Protein AF-A0A7Y8MBK1-F1 (afdb_monomer_lite)

Foldseek 3Di:
DPQQQDEQEDADVSLVVLLLCLFQFWQDDPVSDTDTPHDPADPVRHRHQEYERELDFADAPVIWHDPDLCDTRQCQCAPPVHPNHQYEYEYEQAAFPPDDNVLQNPPPDCHSRRHSSRSVVRLVSNCVRRVDQSRWYWYQQFPPRYRCQRHPDDPDDDHDVLSNVLNVLLVVLSSCCGSVVDPVSSVCLVDCVSQVSDDDDRDGPPDDDGIPSGPNPPPD

Secondary structure (DSSP, 8-state):
--TTS-EEEEETHHHHHHHHHHT--BEETTTTEE-------BTTBPPPSEEEEET---SSTTSB-EEETTEEGGGGTS-TTS-PPPEEEEEETB--TT--HHHHT-TT-TT-TT-HHHHHHHHHHHHHHH--TTEEEEEE--TT-BGGGG-S-SSSS---HHHHHHHHHHHHHHHHHHHS--HHHHHHHTSTTTGGGS-TT---TT-S-S----------

Sequence (220 aa):
MDVNRVGVAGHSNGAYTAMTVAGAQPKMGPSNTAQNFKYVGTASRPAPLAYLAASVQGENDHGFFRTSASSHSWVSVVSPNAEERPVMTITGYDDCPGATAAVCHDATDPLDPESSLNRVTAFENMQAVSGADDKIQVWVDVADAEHPDFNLKTDTGTYDAQIFDVVEAAGKAWFDAILNSNAGAFTYLRSDKLKTLMPAGAKLPGDSSAVDICRANLVQ

pLDDT: mean 74.2, std 16.54, range [25.45, 96.0]

Structure (mmCIF, N/CA/C/O backbone):
data_AF-A0A7Y8MBK1-F1
#
_entry.id   AF-A0A7Y8MBK1-F1
#
loop_
_atom_site.group_PDB
_atom_site.id
_atom_site.type_symbol
_atom_site.label_atom_id
_atom_site.label_alt_id
_atom_site.label_comp_id
_atom_site.label_asym_id
_atom_site.label_entity_id
_atom_site.label_seq_id
_atom_site.pdbx_PDB_ins_code
_atom_site.Cartn_x
_atom_site.Cartn_y
_atom_site.Cartn_z
_atom_site.occupancy
_atom_site.B_iso_or_equiv
_atom_site.auth_seq_id
_atom_site.auth_comp_id
_atom_site.auth_asym_id
_atom_site.auth_atom_id
_atom_site.pdbx_PDB_model_num
ATOM 1 N N . MET A 1 1 ? -23.583 -7.524 1.696 1.00 68.69 1 MET A N 1
ATOM 2 C CA . MET A 1 1 ? -22.474 -6.552 1.727 1.00 68.69 1 MET A CA 1
ATOM 3 C C . MET A 1 1 ? -22.571 -5.811 3.049 1.00 68.69 1 MET A C 1
ATOM 5 O O . MET A 1 1 ? -23.618 -5.228 3.298 1.00 68.69 1 MET A O 1
ATOM 9 N N . ASP A 1 2 ? -21.567 -5.926 3.921 1.00 83.19 2 ASP A N 1
ATOM 10 C CA . ASP A 1 2 ? -21.505 -5.154 5.170 1.00 83.19 2 ASP A CA 1
ATOM 11 C C . ASP A 1 2 ? -20.896 -3.787 4.856 1.00 83.19 2 ASP A C 1
ATOM 13 O O . ASP A 1 2 ? -19.719 -3.689 4.513 1.00 83.19 2 ASP A O 1
ATOM 17 N N . VAL A 1 3 ? -21.711 -2.735 4.930 1.00 81.81 3 VAL A N 1
ATOM 18 C CA . VAL A 1 3 ? -21.274 -1.370 4.609 1.00 81.81 3 VAL A CA 1
ATOM 19 C C . VAL A 1 3 ? -20.243 -0.838 5.599 1.00 81.81 3 VAL A C 1
ATOM 21 O O . VAL A 1 3 ? -19.556 0.116 5.269 1.00 81.81 3 VAL A O 1
ATOM 24 N N . ASN A 1 4 ? -20.092 -1.456 6.774 1.00 84.25 4 ASN A N 1
ATOM 25 C CA . ASN A 1 4 ? -19.109 -1.048 7.777 1.00 84.25 4 ASN A CA 1
ATOM 26 C C . ASN A 1 4 ? -17.732 -1.686 7.564 1.00 84.25 4 ASN A C 1
ATOM 28 O O . ASN A 1 4 ? -16.793 -1.342 8.271 1.00 84.25 4 ASN A O 1
ATOM 32 N N . ARG A 1 5 ? -17.594 -2.612 6.608 1.00 88.56 5 ARG A N 1
ATOM 33 C CA . ARG A 1 5 ? -16.345 -3.330 6.314 1.00 88.56 5 ARG A CA 1
ATOM 34 C C . ARG A 1 5 ? -15.924 -3.076 4.878 1.00 88.56 5 ARG A C 1
ATOM 36 O O . ARG A 1 5 ? -15.958 -3.963 4.028 1.00 88.56 5 ARG A O 1
ATOM 43 N N . VAL A 1 6 ? -15.570 -1.826 4.609 1.00 90.19 6 VAL A N 1
ATOM 44 C CA . VAL A 1 6 ? -15.148 -1.376 3.282 1.00 90.19 6 VAL A CA 1
ATOM 45 C C . VAL A 1 6 ? -13.641 -1.167 3.279 1.00 90.19 6 VAL A C 1
ATOM 47 O O . VAL A 1 6 ? -13.101 -0.464 4.133 1.00 90.19 6 VAL A O 1
ATOM 50 N N . GLY A 1 7 ? -12.973 -1.778 2.305 1.00 92.56 7 GLY A N 1
ATOM 51 C CA . GLY A 1 7 ? -11.585 -1.502 1.960 1.00 92.56 7 GLY A CA 1
ATOM 52 C C . GLY A 1 7 ? -11.497 -0.727 0.648 1.00 92.56 7 GLY A C 1
ATOM 53 O O . GLY A 1 7 ? -12.398 -0.815 -0.188 1.00 92.56 7 GLY A O 1
ATOM 54 N N . VAL A 1 8 ? -10.416 0.023 0.465 1.00 94.38 8 VAL A N 1
ATOM 55 C CA . VAL A 1 8 ? -10.093 0.699 -0.796 1.00 94.38 8 VAL A CA 1
ATOM 56 C C . VAL A 1 8 ? -8.745 0.194 -1.277 1.00 94.38 8 VAL A C 1
ATOM 58 O O . VAL A 1 8 ? -7.786 0.153 -0.513 1.00 94.38 8 VAL A O 1
ATOM 61 N N . ALA A 1 9 ? -8.676 -0.183 -2.548 1.00 95.38 9 ALA A N 1
ATOM 62 C CA . ALA A 1 9 ? -7.444 -0.580 -3.203 1.00 95.38 9 ALA A CA 1
ATOM 63 C C . ALA A 1 9 ? -7.271 0.221 -4.490 1.00 95.38 9 ALA A C 1
ATOM 65 O O . ALA A 1 9 ? -8.256 0.531 -5.166 1.00 95.38 9 ALA A O 1
ATOM 66 N N . GLY A 1 10 ? -6.031 0.516 -4.854 1.00 94.44 10 GLY A N 1
ATOM 67 C CA . GLY A 1 10 ? -5.734 1.082 -6.158 1.00 94.44 10 GLY A CA 1
ATOM 68 C C . GLY A 1 10 ? -4.305 0.810 -6.597 1.00 94.44 10 GLY A C 1
ATOM 69 O O . GLY A 1 10 ? -3.430 0.609 -5.760 1.00 94.44 10 GLY A O 1
ATOM 70 N N . HIS A 1 11 ? -4.100 0.818 -7.913 1.00 92.00 11 HIS A N 1
ATOM 71 C CA . HIS A 1 11 ? -2.793 0.770 -8.568 1.00 92.00 11 HIS A CA 1
ATOM 72 C C . HIS A 1 11 ? -2.496 2.115 -9.235 1.00 92.00 11 HIS A C 1
ATOM 74 O O . HIS A 1 11 ? -3.422 2.739 -9.764 1.00 92.00 11 HIS A O 1
ATOM 80 N N . SER A 1 12 ? -1.244 2.578 -9.200 1.00 88.44 12 SER A N 1
ATOM 81 C CA . SER A 1 12 ? -0.806 3.812 -9.872 1.00 88.44 12 SER A CA 1
ATOM 82 C C . SER A 1 12 ? -1.674 5.025 -9.473 1.00 88.44 12 SER A C 1
ATOM 84 O O . SER A 1 12 ? -1.829 5.320 -8.288 1.00 88.44 12 SER A O 1
ATOM 86 N N . ASN A 1 13 ? -2.345 5.697 -10.413 1.00 85.81 13 ASN A N 1
ATOM 87 C CA . ASN A 1 13 ? -3.299 6.782 -10.111 1.00 85.81 13 ASN A CA 1
ATOM 88 C C . ASN A 1 13 ? -4.469 6.351 -9.198 1.00 85.81 13 ASN A C 1
ATOM 90 O O . ASN A 1 13 ? -5.031 7.155 -8.445 1.00 85.81 13 ASN A O 1
ATOM 94 N N . GLY A 1 14 ? -4.846 5.072 -9.232 1.00 90.62 14 GLY A N 1
ATOM 95 C CA . GLY A 1 14 ? -5.786 4.492 -8.277 1.00 90.62 14 GLY A CA 1
ATOM 96 C C . GLY A 1 14 ? -5.207 4.439 -6.862 1.00 90.62 14 GLY A C 1
ATOM 97 O O . GLY A 1 14 ? -5.928 4.719 -5.907 1.00 90.62 14 GLY A O 1
ATOM 98 N N . ALA A 1 15 ? -3.914 4.133 -6.717 1.00 90.69 15 ALA A N 1
ATOM 99 C CA . ALA A 1 15 ? -3.214 4.141 -5.432 1.00 90.69 15 ALA A CA 1
ATOM 100 C C . ALA A 1 15 ? -3.138 5.561 -4.854 1.00 90.69 15 ALA A C 1
ATOM 102 O O . ALA A 1 15 ? -3.468 5.771 -3.689 1.00 90.69 15 ALA A O 1
ATOM 103 N N . TYR A 1 16 ? -2.822 6.555 -5.692 1.00 87.44 16 TYR A N 1
ATOM 104 C CA . TYR A 1 16 ? -2.906 7.976 -5.334 1.00 87.44 16 TYR A CA 1
ATOM 105 C C . TYR A 1 16 ? -4.287 8.358 -4.792 1.00 87.44 16 TYR A C 1
ATOM 107 O O . TYR A 1 16 ? -4.413 8.988 -3.738 1.00 87.44 16 TYR A O 1
ATOM 115 N N . THR A 1 17 ? -5.341 7.926 -5.485 1.00 88.38 17 THR A N 1
ATOM 116 C CA . THR A 1 17 ? -6.721 8.193 -5.068 1.00 88.38 17 THR A CA 1
ATOM 117 C C . THR A 1 17 ? -7.036 7.515 -3.734 1.00 88.38 17 THR A C 1
ATOM 119 O O . THR A 1 17 ? -7.570 8.162 -2.833 1.00 88.38 17 THR A O 1
ATOM 122 N N . ALA A 1 18 ? -6.668 6.240 -3.574 1.00 90.94 18 ALA A N 1
ATOM 123 C CA . ALA A 1 18 ? -6.862 5.493 -2.332 1.00 90.94 18 ALA A CA 1
ATOM 124 C C . ALA A 1 18 ? -6.193 6.194 -1.143 1.00 90.94 18 ALA A C 1
ATOM 126 O O . ALA A 1 18 ? -6.816 6.377 -0.096 1.00 90.94 18 ALA A O 1
ATOM 127 N N . MET A 1 19 ? -4.959 6.658 -1.328 1.00 88.44 19 MET A N 1
ATOM 128 C CA . MET A 1 19 ? -4.212 7.351 -0.287 1.00 88.44 19 MET A CA 1
ATOM 129 C C . MET A 1 19 ? -4.760 8.741 0.020 1.00 88.44 19 MET A C 1
ATOM 131 O O . MET A 1 19 ? -4.828 9.129 1.185 1.00 88.44 19 MET A O 1
ATOM 135 N N . THR A 1 20 ? -5.226 9.469 -0.990 1.00 86.88 20 THR A N 1
ATOM 136 C CA . THR A 1 20 ? -5.896 10.759 -0.790 1.00 86.88 20 THR A CA 1
ATOM 137 C C . THR A 1 20 ? -7.167 10.590 0.054 1.00 86.88 20 THR A C 1
ATOM 139 O O . THR A 1 20 ? -7.394 11.352 0.994 1.00 86.88 20 THR A O 1
ATOM 142 N N . VAL A 1 21 ? -7.955 9.535 -0.200 1.00 86.62 21 VAL A N 1
ATOM 143 C CA . VAL A 1 21 ? -9.128 9.175 0.623 1.00 86.62 21 VAL A CA 1
ATOM 144 C C . VAL A 1 21 ? -8.718 8.790 2.048 1.00 86.62 21 VAL A C 1
ATOM 146 O O . VAL A 1 21 ? -9.382 9.213 3.000 1.00 86.62 21 VAL A O 1
ATOM 149 N N . ALA A 1 22 ? -7.609 8.055 2.208 1.00 86.50 22 ALA A N 1
ATOM 150 C CA . ALA A 1 22 ? -7.035 7.722 3.517 1.00 86.50 22 ALA A CA 1
ATOM 151 C C . ALA A 1 22 ? -6.613 8.972 4.315 1.00 86.50 22 ALA A C 1
ATOM 153 O O . ALA A 1 22 ? -6.532 8.930 5.544 1.00 86.50 22 ALA A O 1
ATOM 154 N N . GLY A 1 23 ? -6.402 10.096 3.626 1.00 83.94 23 GLY A N 1
ATOM 155 C CA . GLY A 1 23 ? -6.064 11.390 4.204 1.00 83.94 23 GLY A CA 1
ATOM 156 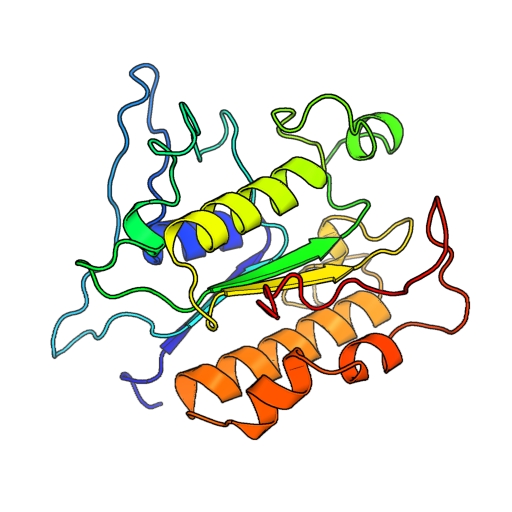C C . GLY A 1 23 ? -4.687 11.909 3.808 1.00 83.94 23 GLY A C 1
ATOM 157 O O . GLY A 1 23 ? -4.270 12.925 4.360 1.00 83.94 23 GLY A O 1
ATOM 158 N N . ALA A 1 24 ? -3.984 11.257 2.876 1.00 85.44 24 ALA A N 1
ATOM 159 C CA . ALA A 1 24 ? -2.776 11.824 2.293 1.00 85.44 24 ALA A CA 1
ATOM 160 C C . ALA A 1 24 ? -3.120 13.155 1.611 1.00 85.44 24 ALA A C 1
ATOM 162 O O . ALA A 1 24 ? -4.138 13.272 0.928 1.00 85.44 24 ALA A O 1
ATOM 163 N N . GLN A 1 25 ? -2.303 14.176 1.844 1.00 84.88 25 GLN A N 1
ATOM 164 C CA . GLN A 1 25 ? -2.584 15.537 1.406 1.00 84.88 25 GLN A CA 1
ATOM 165 C C . GLN A 1 25 ? -1.893 15.826 0.083 1.00 84.88 25 GLN A C 1
ATOM 167 O O . GLN A 1 25 ? -0.670 15.975 0.073 1.00 84.88 25 GLN A O 1
ATOM 172 N N . PRO A 1 26 ? -2.630 15.950 -1.027 1.00 78.38 26 PRO A N 1
ATOM 173 C CA . PRO A 1 26 ? -1.978 16.220 -2.277 1.00 78.38 26 PRO A CA 1
ATOM 174 C C . PRO A 1 26 ? -1.518 17.673 -2.426 1.00 78.38 26 PRO A C 1
ATOM 176 O O . PRO A 1 26 ? -2.081 18.610 -1.846 1.00 78.38 26 PRO A O 1
ATOM 179 N N . LYS A 1 27 ? -0.501 17.855 -3.266 1.00 74.38 27 LYS A N 1
ATOM 180 C CA . LYS A 1 27 ? 0.010 19.136 -3.747 1.00 74.38 27 LYS A CA 1
ATOM 181 C C . LYS A 1 27 ? -0.888 19.626 -4.885 1.00 74.38 27 LYS A C 1
ATOM 183 O O . LYS A 1 27 ? -0.813 19.125 -6.002 1.00 74.38 27 LYS A O 1
ATOM 188 N N . MET A 1 28 ? -1.741 20.611 -4.612 1.00 67.00 28 MET A N 1
ATOM 189 C CA . MET A 1 28 ? -2.629 21.206 -5.619 1.00 67.00 28 MET A CA 1
ATOM 190 C C . MET A 1 28 ? -2.178 22.633 -5.957 1.00 67.00 28 MET A C 1
ATOM 192 O O . MET A 1 28 ? -2.313 23.549 -5.146 1.00 67.00 28 MET A O 1
ATOM 196 N N . GLY A 1 29 ? -1.681 22.826 -7.182 1.00 61.34 29 GLY A N 1
ATOM 197 C CA . GLY A 1 29 ? -1.334 24.138 -7.738 1.00 61.34 29 GLY A CA 1
ATOM 198 C C . GLY A 1 29 ? 0.050 24.689 -7.340 1.00 61.34 29 GLY A C 1
ATOM 199 O O . GLY A 1 29 ? 0.769 24.092 -6.539 1.00 61.34 29 GLY A O 1
ATOM 200 N N . PRO A 1 30 ? 0.439 25.854 -7.899 1.00 57.44 30 PRO A N 1
ATOM 201 C CA . PRO A 1 30 ? 1.783 26.430 -7.759 1.00 57.44 30 PRO A CA 1
ATOM 202 C C . PRO A 1 30 ? 2.106 26.961 -6.353 1.00 57.44 30 PRO A C 1
ATOM 204 O O . PRO A 1 30 ? 3.256 27.281 -6.067 1.00 57.44 30 PRO A O 1
ATOM 207 N N . SER A 1 31 ? 1.111 27.077 -5.469 1.00 56.12 31 SER A N 1
ATOM 208 C CA . SER A 1 31 ? 1.279 27.576 -4.098 1.00 56.12 31 SER A CA 1
ATOM 209 C C . SER A 1 31 ? 1.675 26.494 -3.088 1.00 56.12 31 SER A C 1
ATOM 211 O O . SER A 1 31 ? 1.791 26.804 -1.903 1.00 56.12 31 SER A O 1
ATOM 213 N N . ASN A 1 32 ? 1.853 25.238 -3.523 1.00 57.53 32 ASN A N 1
ATOM 214 C CA . ASN A 1 32 ? 2.186 24.088 -2.668 1.00 57.53 32 ASN A CA 1
ATOM 215 C C . ASN A 1 32 ? 1.262 23.957 -1.446 1.00 57.53 32 ASN A C 1
ATOM 217 O O . ASN A 1 32 ? 1.684 23.537 -0.370 1.00 57.53 32 ASN A O 1
ATOM 221 N N . THR A 1 33 ? 0.001 24.374 -1.575 1.00 62.72 33 THR A N 1
ATOM 222 C CA . THR A 1 33 ? -0.921 24.367 -0.444 1.00 62.72 33 THR A CA 1
ATOM 223 C C . THR A 1 33 ? -1.454 22.957 -0.259 1.00 62.72 33 THR A C 1
ATOM 225 O O . THR A 1 33 ? -2.189 22.453 -1.107 1.00 62.72 33 THR A O 1
ATOM 228 N N . ALA A 1 34 ? -1.072 22.328 0.850 1.00 67.06 34 ALA A N 1
ATOM 229 C CA . ALA A 1 34 ? -1.578 21.024 1.237 1.00 67.06 34 ALA A CA 1
ATOM 230 C C . ALA A 1 34 ? -3.104 21.079 1.372 1.00 67.06 34 ALA A C 1
ATOM 232 O O . ALA A 1 34 ? -3.637 21.878 2.148 1.00 67.06 34 ALA A O 1
ATOM 233 N N . GLN A 1 35 ? -3.812 20.248 0.609 1.00 67.00 35 GLN A N 1
ATOM 234 C CA . GLN A 1 35 ? -5.257 20.103 0.754 1.00 67.00 35 GLN A CA 1
ATOM 235 C C . GLN A 1 35 ? -5.582 18.790 1.447 1.00 67.00 35 GLN A C 1
ATOM 237 O O . GLN A 1 35 ? -4.984 17.758 1.165 1.00 67.00 35 GLN A O 1
ATOM 242 N N . ASN A 1 36 ? -6.538 18.833 2.370 1.00 68.19 36 ASN A N 1
ATOM 243 C CA . ASN A 1 36 ? -6.993 17.647 3.071 1.00 68.19 36 ASN A CA 1
ATOM 244 C C . ASN A 1 36 ? -8.311 17.169 2.459 1.00 68.19 36 ASN A C 1
ATOM 246 O O . ASN A 1 36 ? -9.345 17.815 2.619 1.00 68.19 36 ASN A O 1
ATOM 250 N N . PHE A 1 37 ? -8.255 16.030 1.775 1.00 68.62 37 PHE A N 1
ATOM 251 C CA . PHE A 1 37 ? -9.417 15.356 1.196 1.00 68.62 37 PHE A CA 1
ATOM 252 C C . PHE A 1 37 ? -9.833 14.118 2.001 1.00 68.62 37 PHE A C 1
ATOM 254 O O . PHE A 1 37 ? -10.585 13.287 1.489 1.00 68.62 37 PHE A O 1
ATOM 261 N N . LYS A 1 38 ? -9.360 13.987 3.253 1.00 72.56 38 LYS A N 1
ATOM 262 C CA . LYS A 1 38 ? -9.676 12.853 4.128 1.00 72.56 38 LYS A CA 1
ATOM 263 C C . LYS A 1 38 ? -11.180 12.624 4.152 1.00 72.56 38 LYS A C 1
ATOM 265 O O . LYS A 1 38 ? -11.954 13.502 4.544 1.00 72.56 38 LYS A O 1
ATOM 270 N N . TYR A 1 39 ? -11.587 11.416 3.778 1.00 68.75 39 TYR A N 1
ATOM 271 C CA . TYR A 1 39 ? -12.981 11.036 3.888 1.00 68.75 39 TYR A CA 1
ATOM 272 C C . TYR A 1 39 ? -13.320 10.777 5.356 1.00 68.75 39 TYR A C 1
ATOM 274 O O . TYR A 1 39 ? -12.887 9.793 5.965 1.00 68.75 39 TYR A O 1
ATOM 282 N N . VAL A 1 40 ? -14.095 11.690 5.935 1.00 69.44 40 VAL A N 1
ATOM 283 C CA . VAL A 1 40 ? -14.679 11.524 7.264 1.00 69.44 40 VAL A CA 1
ATOM 284 C C . VAL A 1 40 ? -16.043 10.881 7.060 1.00 69.44 40 VAL A C 1
ATOM 286 O O . VAL A 1 40 ? -16.986 11.525 6.599 1.00 69.44 40 VAL A O 1
ATOM 289 N N . GLY A 1 41 ? -16.118 9.580 7.325 1.00 59.94 41 GLY A N 1
ATOM 290 C CA . GLY A 1 41 ? -17.364 8.835 7.209 1.00 59.94 41 GLY A CA 1
ATOM 291 C C . GLY A 1 41 ? -18.445 9.387 8.136 1.00 59.94 41 GLY A C 1
ATOM 292 O O . GLY A 1 41 ? -18.166 10.014 9.155 1.00 59.94 41 GLY A O 1
ATOM 293 N N . THR A 1 42 ? -19.701 9.135 7.793 1.00 69.06 42 THR A N 1
ATOM 294 C CA . THR A 1 42 ? -20.847 9.372 8.676 1.00 69.06 42 THR A CA 1
ATOM 295 C C . THR A 1 42 ? -21.386 8.040 9.185 1.00 69.06 42 THR A C 1
ATOM 297 O O . THR A 1 42 ? -21.096 6.989 8.618 1.00 69.06 42 THR A O 1
ATOM 300 N N . ALA A 1 43 ? -22.253 8.060 10.201 1.00 64.12 43 ALA A N 1
ATOM 301 C CA . ALA A 1 43 ? -22.934 6.845 10.662 1.00 64.12 43 ALA A CA 1
ATOM 302 C C . ALA A 1 43 ? -23.716 6.120 9.542 1.00 64.12 43 ALA A C 1
ATOM 304 O O . ALA A 1 43 ? -23.932 4.916 9.618 1.00 64.12 43 ALA A O 1
ATOM 305 N N . SER A 1 44 ? -24.135 6.840 8.494 1.00 66.25 44 SER A N 1
ATOM 306 C CA . SER A 1 44 ? -24.818 6.281 7.320 1.00 66.25 44 SER A CA 1
ATOM 307 C C . SER A 1 44 ? -23.894 5.991 6.132 1.00 66.25 44 SER A C 1
ATOM 309 O O . SER A 1 44 ? -24.335 5.385 5.156 1.00 66.25 44 SER A O 1
ATOM 311 N N . ARG A 1 45 ? -22.636 6.442 6.184 1.00 64.75 45 ARG A N 1
ATOM 312 C CA . ARG A 1 45 ? -21.605 6.266 5.152 1.00 64.75 45 ARG A CA 1
ATOM 313 C C . ARG A 1 45 ? -20.245 6.114 5.840 1.00 64.75 45 ARG A C 1
ATOM 315 O O . ARG A 1 45 ? -19.476 7.077 5.871 1.00 64.75 45 ARG A O 1
ATOM 322 N N . PRO A 1 46 ? -19.987 4.963 6.474 1.00 72.62 46 PRO A N 1
ATOM 323 C CA . PRO A 1 46 ? -18.770 4.760 7.248 1.00 72.62 46 PRO A CA 1
ATOM 324 C C . PRO A 1 46 ? -17.531 4.928 6.362 1.00 72.62 46 PRO A C 1
ATOM 326 O O . PRO A 1 46 ? -17.562 4.672 5.156 1.00 72.62 46 PRO A O 1
ATOM 329 N N . ALA A 1 47 ? -16.443 5.403 6.965 1.00 81.62 47 ALA A N 1
ATOM 330 C CA . ALA A 1 47 ? -15.176 5.530 6.263 1.00 81.62 47 ALA A CA 1
ATOM 331 C C . ALA A 1 47 ? -14.598 4.139 5.969 1.00 81.62 47 ALA A C 1
ATOM 333 O O . ALA A 1 47 ? -14.808 3.218 6.765 1.00 81.62 47 ALA A O 1
ATOM 334 N N . PRO A 1 48 ? -13.840 3.974 4.874 1.00 88.50 48 PRO A N 1
ATOM 335 C CA . PRO A 1 48 ? -13.101 2.743 4.662 1.00 88.50 48 PRO A CA 1
ATOM 336 C C . PRO A 1 48 ? -12.111 2.486 5.802 1.00 88.50 48 PRO A C 1
ATOM 338 O O . PRO A 1 48 ? -11.467 3.414 6.304 1.00 88.50 48 PRO A O 1
ATOM 341 N N . LEU A 1 49 ? -12.000 1.215 6.186 1.00 89.25 49 LEU A N 1
ATOM 342 C CA . LEU A 1 49 ? -11.191 0.757 7.316 1.00 89.25 49 LEU A CA 1
ATOM 343 C C . LEU A 1 49 ? -9.788 0.305 6.904 1.00 89.25 49 LEU A C 1
ATOM 345 O O . LEU A 1 49 ? -8.892 0.295 7.737 1.00 89.25 49 LEU A O 1
ATOM 349 N N . ALA A 1 50 ? -9.600 -0.085 5.644 1.00 92.00 50 ALA A N 1
ATOM 350 C CA . ALA A 1 50 ? -8.354 -0.651 5.141 1.00 92.00 50 ALA A CA 1
ATOM 351 C C . ALA A 1 50 ? -8.007 -0.049 3.782 1.00 92.00 50 ALA A C 1
ATOM 353 O O . ALA A 1 50 ? -8.871 0.029 2.904 1.00 92.00 50 ALA A O 1
ATOM 354 N N . TYR A 1 51 ? -6.744 0.325 3.595 1.00 94.06 51 TYR A N 1
ATOM 355 C CA . TYR A 1 51 ? -6.257 0.911 2.350 1.00 94.06 51 TYR A CA 1
ATOM 356 C C . TYR A 1 51 ? -5.107 0.078 1.792 1.00 94.06 51 TYR A C 1
ATOM 358 O O . TYR A 1 51 ? -4.218 -0.327 2.539 1.00 94.06 51 TYR A O 1
ATOM 366 N N . LEU A 1 52 ? -5.143 -0.192 0.490 1.00 95.12 52 LEU A N 1
ATOM 367 C CA . LEU A 1 52 ? -4.078 -0.851 -0.260 1.00 95.12 52 LEU A CA 1
ATOM 368 C C . LEU A 1 52 ? -3.651 0.060 -1.410 1.00 95.12 52 LEU A C 1
ATOM 370 O O . LEU A 1 52 ? -4.468 0.428 -2.257 1.00 95.12 52 LEU A O 1
ATOM 374 N N . ALA A 1 53 ? -2.372 0.409 -1.449 1.00 93.31 53 ALA A N 1
ATOM 375 C CA . ALA A 1 53 ? -1.796 1.273 -2.468 1.00 93.31 53 ALA A CA 1
ATOM 376 C C . ALA A 1 53 ? -0.674 0.531 -3.212 1.00 93.31 53 ALA A C 1
ATOM 378 O O . ALA A 1 53 ? 0.445 0.413 -2.714 1.00 93.31 53 ALA A O 1
ATOM 379 N N . ALA A 1 54 ? -0.993 0.002 -4.393 1.00 92.19 54 ALA A N 1
ATOM 380 C CA . ALA A 1 54 ? -0.049 -0.697 -5.260 1.00 92.19 54 ALA A CA 1
ATOM 381 C C . ALA A 1 54 ? 0.630 0.295 -6.216 1.00 92.19 54 ALA A C 1
ATOM 383 O O . ALA A 1 54 ? -0.047 1.103 -6.855 1.00 92.19 54 ALA A O 1
ATOM 384 N N . SER A 1 55 ? 1.957 0.268 -6.298 1.00 88.56 55 SER A N 1
ATOM 385 C CA . SER A 1 55 ? 2.754 1.238 -7.057 1.00 88.56 55 SER A CA 1
ATOM 386 C C . SER A 1 55 ? 2.386 2.681 -6.723 1.00 88.56 55 SER A C 1
ATOM 388 O O . SER A 1 55 ? 2.136 3.505 -7.610 1.00 88.56 55 SER A O 1
ATOM 390 N N . VAL A 1 56 ? 2.255 2.968 -5.423 1.00 84.81 56 VAL A N 1
ATOM 391 C CA . VAL A 1 56 ? 1.908 4.309 -4.959 1.00 84.81 56 VAL A CA 1
ATOM 392 C C . VAL A 1 56 ? 2.978 5.287 -5.417 1.00 84.81 56 VAL A C 1
ATOM 394 O O . VAL A 1 56 ? 4.167 5.049 -5.232 1.00 84.81 56 VAL A O 1
ATOM 397 N N . GLN A 1 57 ? 2.552 6.393 -6.014 1.00 76.06 57 GLN A N 1
ATOM 398 C CA . GLN A 1 57 ? 3.461 7.496 -6.291 1.00 76.06 57 GLN A CA 1
ATOM 399 C C . GLN A 1 57 ? 3.956 8.025 -4.951 1.00 76.06 57 GLN A C 1
ATOM 401 O O . GLN A 1 57 ? 3.149 8.264 -4.047 1.00 76.06 57 GLN A O 1
ATOM 406 N N . GLY A 1 58 ? 5.266 8.178 -4.806 1.00 70.69 58 GLY A N 1
ATOM 407 C CA . GLY A 1 58 ? 5.779 8.868 -3.642 1.00 70.69 58 GLY A CA 1
ATOM 408 C C . GLY A 1 58 ? 5.780 10.376 -3.850 1.00 70.69 58 GLY A C 1
ATOM 409 O O . GLY A 1 58 ? 4.865 10.953 -4.438 1.00 70.69 58 GLY A O 1
ATOM 410 N N . GLU A 1 59 ? 6.773 11.030 -3.275 1.00 72.75 59 GLU A N 1
ATOM 411 C CA . GLU A 1 59 ? 6.826 12.477 -3.179 1.00 72.75 59 GLU A CA 1
ATOM 412 C C . GLU A 1 59 ? 7.347 13.088 -4.472 1.00 72.75 59 GLU A C 1
ATOM 414 O O . GLU A 1 59 ? 8.517 12.941 -4.815 1.00 72.75 59 GLU A O 1
ATOM 419 N N . ASN A 1 60 ? 6.469 13.781 -5.193 1.00 67.38 60 ASN A N 1
ATOM 420 C CA . ASN A 1 60 ? 6.798 14.454 -6.435 1.00 67.38 60 ASN A CA 1
ATOM 421 C C . ASN A 1 60 ? 5.811 15.573 -6.811 1.00 67.38 60 ASN A C 1
ATOM 423 O O . ASN A 1 60 ? 4.820 15.861 -6.133 1.00 67.38 60 ASN A O 1
ATOM 427 N N . ASP A 1 61 ? 6.074 16.206 -7.954 1.00 58.72 61 ASP A N 1
ATOM 428 C CA . ASP A 1 61 ? 5.214 17.231 -8.548 1.00 58.72 61 ASP A CA 1
ATOM 429 C C . ASP A 1 61 ? 3.868 16.700 -9.068 1.00 58.72 61 ASP A C 1
ATOM 431 O O . ASP A 1 61 ? 2.980 17.496 -9.378 1.00 58.72 61 ASP A O 1
ATOM 435 N N . HIS A 1 62 ? 3.683 15.378 -9.114 1.00 59.22 62 HIS A N 1
ATOM 436 C CA . HIS A 1 62 ? 2.464 14.719 -9.583 1.00 59.22 62 HIS A CA 1
ATOM 437 C C . HIS A 1 62 ? 1.451 14.406 -8.485 1.00 59.22 62 HIS A C 1
ATOM 439 O O . HIS A 1 62 ? 0.377 13.892 -8.794 1.00 59.22 62 HIS A O 1
ATOM 445 N N . GLY A 1 63 ? 1.708 14.809 -7.239 1.00 67.56 63 GLY A N 1
ATOM 446 C CA . GLY A 1 63 ? 0.600 15.009 -6.319 1.00 67.56 63 GLY A CA 1
ATOM 447 C C . GLY A 1 63 ? 0.888 14.833 -4.848 1.00 67.56 63 GLY A C 1
ATOM 448 O O . GLY A 1 63 ? 0.051 15.284 -4.093 1.00 67.56 63 GLY A O 1
ATOM 449 N N . PHE A 1 64 ? 2.016 14.291 -4.391 1.00 78.75 64 PHE A N 1
ATOM 450 C CA . PHE A 1 64 ? 2.341 14.254 -2.956 1.00 78.75 64 PHE A CA 1
ATOM 451 C C . PHE A 1 64 ? 3.625 15.032 -2.678 1.00 78.75 64 PHE A C 1
ATOM 453 O O . PHE A 1 64 ? 4.629 14.862 -3.350 1.00 78.75 64 PHE A O 1
ATOM 460 N N . PHE A 1 65 ? 3.611 15.918 -1.687 1.00 74.06 65 PHE A N 1
ATOM 461 C CA . PHE A 1 65 ? 4.778 16.691 -1.273 1.00 74.06 65 PHE A CA 1
ATOM 462 C C . PHE A 1 65 ? 5.460 16.106 -0.033 1.00 74.06 65 PHE A C 1
ATOM 464 O O . PHE A 1 65 ? 4.806 15.544 0.855 1.00 74.06 65 PHE A O 1
ATOM 471 N N . ARG A 1 66 ? 6.759 16.394 0.071 1.00 70.81 66 ARG A N 1
ATOM 472 C CA . ARG A 1 66 ? 7.520 16.472 1.317 1.00 70.81 66 ARG A CA 1
ATOM 473 C C . ARG A 1 66 ? 8.370 17.718 1.298 1.00 70.81 66 ARG A C 1
ATOM 475 O O . ARG A 1 66 ? 9.164 17.939 0.392 1.00 70.81 66 ARG A O 1
ATOM 482 N N . THR A 1 67 ? 8.181 18.542 2.311 1.00 62.19 67 THR A N 1
ATOM 483 C CA . THR A 1 67 ? 9.013 19.719 2.565 1.00 62.19 67 THR A CA 1
ATOM 484 C C . THR A 1 67 ? 9.924 19.486 3.770 1.00 62.19 67 THR A C 1
ATOM 486 O O . THR A 1 67 ? 10.977 20.108 3.863 1.00 62.19 67 THR A O 1
ATOM 489 N N . SER A 1 68 ? 9.563 18.567 4.676 1.00 66.56 68 SER A N 1
ATOM 490 C CA . SER A 1 68 ? 10.407 18.094 5.779 1.00 66.56 68 SER A CA 1
ATOM 491 C C . SER A 1 68 ? 9.905 16.755 6.342 1.00 66.56 68 SER A C 1
ATOM 493 O O . SER A 1 68 ? 8.832 16.280 5.977 1.00 66.56 68 SER A O 1
ATOM 495 N N . ALA A 1 69 ? 10.641 16.162 7.290 1.00 65.94 69 ALA A N 1
ATOM 496 C CA . ALA A 1 69 ? 10.201 14.969 8.027 1.00 65.94 69 ALA A CA 1
ATOM 497 C C . ALA A 1 69 ? 8.896 15.167 8.827 1.00 65.94 69 ALA A C 1
ATOM 499 O O . ALA A 1 69 ? 8.245 14.194 9.171 1.00 65.94 69 ALA A O 1
ATOM 500 N N . SER A 1 70 ? 8.508 16.409 9.131 1.00 66.00 70 SER A N 1
ATOM 501 C CA . SER A 1 70 ? 7.273 16.738 9.859 1.00 66.00 70 SER A CA 1
ATOM 502 C C . SER A 1 70 ? 6.223 17.438 8.991 1.00 66.00 70 SER A C 1
ATOM 504 O O . SER A 1 70 ? 5.126 17.736 9.462 1.00 66.00 70 SER A O 1
ATOM 506 N N . SER A 1 71 ? 6.547 17.720 7.728 1.00 74.94 71 SER A N 1
ATOM 507 C CA . SER A 1 71 ? 5.666 18.375 6.768 1.00 74.94 71 SER A CA 1
ATOM 508 C C . SER A 1 71 ? 5.724 17.618 5.447 1.00 74.94 71 SER A C 1
ATOM 510 O O . SER A 1 71 ? 6.556 17.862 4.572 1.00 74.94 71 SER A O 1
ATOM 512 N N . HIS A 1 72 ? 4.837 16.639 5.339 1.00 77.62 72 HIS A N 1
ATOM 513 C CA . HIS A 1 72 ? 4.684 15.782 4.174 1.00 77.62 72 HIS A CA 1
ATOM 514 C C . HIS A 1 72 ? 3.226 15.354 4.039 1.00 77.62 72 HIS A C 1
ATOM 516 O O . HIS A 1 72 ? 2.436 15.456 4.980 1.00 77.62 72 HIS A O 1
ATOM 522 N N . SER A 1 73 ? 2.877 14.835 2.869 1.00 80.06 73 SER A N 1
ATOM 523 C CA . SER A 1 73 ? 1.502 14.455 2.514 1.00 80.06 73 SER A CA 1
ATOM 524 C C . SER A 1 73 ? 0.897 13.445 3.481 1.00 80.06 73 SER A C 1
ATOM 526 O O . SER A 1 73 ? -0.306 13.432 3.723 1.00 80.06 73 SER A O 1
ATOM 528 N N . TRP A 1 74 ? 1.746 12.607 4.064 1.00 79.56 74 TRP A N 1
ATOM 529 C CA . TRP A 1 74 ? 1.324 11.456 4.845 1.00 79.56 74 TRP A CA 1
ATOM 530 C C . TRP A 1 74 ? 0.916 11.780 6.281 1.00 79.56 74 TRP A C 1
ATOM 532 O O . TRP A 1 74 ? 0.203 10.984 6.872 1.00 79.56 74 TRP A O 1
ATOM 542 N N . VAL A 1 75 ? 1.258 12.949 6.837 1.00 74.06 75 VAL A N 1
ATOM 543 C CA . VAL A 1 75 ? 1.031 13.280 8.265 1.00 74.06 75 VAL A CA 1
ATOM 544 C C . VAL A 1 75 ? -0.415 13.079 8.747 1.00 74.06 75 VAL A C 1
ATOM 546 O O . VAL A 1 75 ? -0.647 12.758 9.908 1.00 74.06 75 VAL A O 1
ATOM 549 N N . SER A 1 76 ? -1.406 13.247 7.864 1.00 72.31 76 SER A N 1
ATOM 550 C CA . SER A 1 76 ? -2.837 13.106 8.188 1.00 72.31 76 SER A CA 1
ATOM 551 C C . SER A 1 76 ? -3.374 11.670 8.093 1.00 72.31 76 SER A C 1
ATOM 553 O O . SER A 1 76 ? -4.473 11.399 8.585 1.00 72.31 76 SER A O 1
ATOM 555 N N . VAL A 1 77 ? -2.599 10.756 7.501 1.00 75.25 77 VAL A N 1
ATOM 556 C CA . VAL A 1 77 ? -2.862 9.304 7.492 1.00 75.25 77 VAL A CA 1
ATOM 557 C C . VAL A 1 77 ? -2.530 8.684 8.860 1.00 75.25 77 VAL A C 1
ATOM 559 O O . VAL A 1 77 ? -3.112 7.672 9.244 1.00 75.25 77 VAL A O 1
ATOM 562 N N . VAL A 1 78 ? -1.625 9.323 9.610 1.00 68.38 78 VAL A N 1
ATOM 563 C CA . VAL A 1 78 ? -0.913 8.752 10.769 1.00 68.38 78 VAL A CA 1
ATOM 564 C C . VAL A 1 78 ? -0.955 9.623 12.025 1.00 68.38 78 VAL A C 1
ATOM 566 O O . VAL A 1 78 ? -0.282 9.332 13.007 1.00 68.38 78 VAL A O 1
ATOM 569 N N . SER A 1 79 ? -1.744 10.701 12.034 1.00 55.22 79 SER A N 1
ATOM 570 C CA . SER A 1 79 ? -1.811 11.577 13.206 1.00 55.22 79 SER A CA 1
ATOM 571 C C . SER A 1 79 ? -2.512 10.874 14.384 1.00 55.22 79 SER A C 1
ATOM 573 O O . SER A 1 79 ? -3.675 10.488 14.241 1.00 55.22 79 SER A O 1
ATOM 575 N N . PRO A 1 80 ? -1.885 10.802 15.577 1.00 48.31 80 PRO A N 1
ATOM 576 C CA . PRO A 1 80 ? -2.429 10.115 16.759 1.00 48.31 80 PRO A CA 1
ATOM 577 C C . PRO A 1 80 ? -3.734 10.726 17.299 1.00 48.31 80 PRO A C 1
ATOM 579 O O . PRO A 1 80 ? -4.412 10.124 18.126 1.00 48.31 80 PRO A O 1
ATOM 582 N N . ASN A 1 81 ? -4.117 11.911 16.812 1.00 47.59 81 ASN A N 1
ATOM 583 C CA . ASN A 1 81 ? -5.363 12.589 17.173 1.00 47.59 81 ASN A CA 1
ATOM 584 C C . ASN A 1 81 ? -6.473 12.429 16.120 1.00 47.59 81 ASN A C 1
ATOM 586 O O . ASN A 1 81 ? -7.583 12.918 16.327 1.00 47.59 81 ASN A O 1
ATOM 590 N N . ALA A 1 82 ? -6.195 11.794 14.980 1.00 52.03 82 ALA A N 1
ATOM 591 C CA . ALA A 1 82 ? -7.130 11.687 13.871 1.00 52.03 82 ALA A CA 1
ATOM 592 C C . ALA A 1 82 ? -7.133 10.264 13.318 1.00 52.03 82 ALA A C 1
ATOM 594 O O . ALA A 1 82 ? -6.438 10.036 12.339 1.00 52.03 82 ALA A O 1
ATOM 595 N N . GLU A 1 83 ? -7.946 9.367 13.898 1.00 64.44 83 GLU A N 1
ATOM 596 C CA . GLU A 1 83 ? -8.229 7.993 13.425 1.00 64.44 83 GLU A CA 1
ATOM 597 C C . GLU A 1 83 ? -7.181 7.471 12.440 1.00 64.44 83 GLU A C 1
ATOM 599 O O . GLU A 1 83 ? -7.341 7.614 11.217 1.00 64.44 83 GLU A O 1
ATOM 604 N N . GLU A 1 84 ? -6.090 6.958 12.997 1.00 74.94 84 GLU A N 1
ATOM 605 C CA . GLU A 1 84 ? -5.040 6.316 12.230 1.00 74.94 84 GLU A CA 1
ATOM 606 C C . GLU A 1 84 ? -5.648 5.296 11.261 1.00 74.94 84 GLU A C 1
ATOM 608 O O . GLU A 1 84 ? -6.544 4.525 11.621 1.00 74.94 84 GLU A O 1
ATOM 613 N N . ARG A 1 85 ? -5.220 5.352 9.996 1.00 83.19 85 ARG A N 1
ATOM 614 C CA . ARG A 1 85 ? -5.726 4.450 8.963 1.00 83.19 85 ARG A CA 1
ATOM 615 C C . ARG A 1 85 ? -4.727 3.313 8.745 1.00 83.19 85 ARG A C 1
ATOM 617 O O . ARG A 1 85 ? -3.565 3.602 8.448 1.00 83.19 85 ARG A O 1
ATOM 624 N N . PRO A 1 86 ? -5.161 2.046 8.824 1.00 88.62 86 PRO A N 1
ATOM 625 C CA . PRO A 1 86 ? -4.365 0.918 8.365 1.00 88.62 86 PRO A CA 1
ATOM 626 C C . PRO A 1 86 ? -4.054 1.068 6.875 1.00 88.62 86 PRO A C 1
ATOM 628 O O . PRO A 1 86 ? -4.968 1.245 6.059 1.00 88.62 86 PRO A O 1
ATOM 631 N N . VAL A 1 87 ? -2.778 0.960 6.508 1.00 90.38 87 VAL A N 1
ATOM 632 C CA . VAL A 1 87 ? -2.324 1.076 5.115 1.00 90.38 87 VAL A CA 1
ATOM 633 C C . VAL A 1 87 ? -1.344 -0.043 4.798 1.00 90.38 87 VAL A C 1
ATOM 635 O O . VAL A 1 87 ? -0.372 -0.248 5.523 1.00 90.38 87 VAL A O 1
ATOM 638 N N . MET A 1 88 ? -1.564 -0.701 3.662 1.00 91.62 88 MET A N 1
ATOM 639 C CA . MET A 1 88 ? -0.552 -1.524 3.018 1.00 91.62 88 MET A CA 1
ATOM 640 C C . MET A 1 88 ? -0.108 -0.889 1.701 1.00 91.62 88 MET A C 1
ATOM 642 O O . MET A 1 88 ? -0.946 -0.516 0.877 1.00 91.62 88 MET A O 1
ATOM 646 N N . THR A 1 89 ? 1.200 -0.799 1.483 1.00 90.81 89 THR A N 1
ATOM 647 C CA . THR A 1 89 ? 1.783 -0.483 0.175 1.00 90.81 89 THR A CA 1
ATOM 648 C C . THR A 1 89 ? 2.368 -1.740 -0.458 1.00 90.81 89 THR A C 1
ATOM 650 O O . THR A 1 89 ? 2.854 -2.628 0.244 1.00 90.81 89 THR A O 1
ATOM 653 N N . ILE A 1 90 ? 2.303 -1.832 -1.785 1.00 91.06 90 ILE A N 1
ATOM 654 C CA . ILE A 1 90 ? 2.964 -2.892 -2.558 1.00 91.06 90 ILE A CA 1
ATOM 655 C C . ILE A 1 90 ? 3.681 -2.242 -3.741 1.00 91.06 90 ILE A C 1
ATOM 657 O O . ILE A 1 90 ? 3.080 -1.424 -4.428 1.00 91.06 90 ILE A O 1
ATOM 661 N N . TH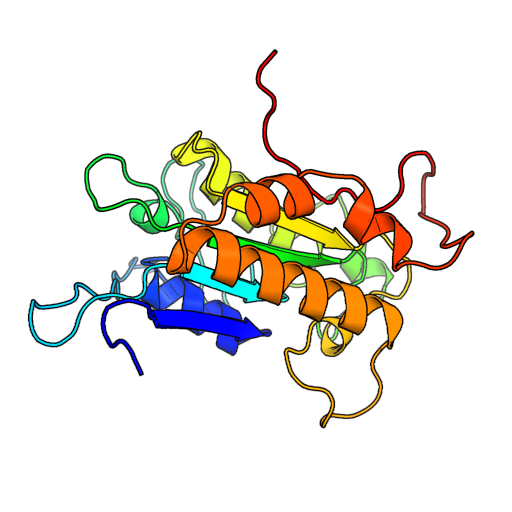R A 1 91 ? 4.952 -2.556 -3.962 1.00 88.31 91 THR A N 1
ATOM 662 C CA . THR A 1 91 ? 5.794 -2.012 -5.049 1.00 88.31 91 THR A CA 1
ATOM 663 C C . THR A 1 91 ? 6.992 -2.947 -5.252 1.00 88.31 91 THR A C 1
ATOM 665 O O . THR A 1 91 ? 7.166 -3.888 -4.473 1.00 88.31 91 THR A O 1
ATOM 668 N N . GLY A 1 92 ? 7.839 -2.699 -6.251 1.00 84.25 92 GLY A N 1
ATOM 669 C CA . GLY A 1 92 ? 9.069 -3.467 -6.452 1.00 84.25 92 GLY A CA 1
ATOM 670 C C . GLY A 1 92 ? 10.227 -2.671 -7.027 1.00 84.25 92 GLY A C 1
ATOM 671 O O . GLY A 1 92 ? 10.135 -1.459 -7.222 1.00 84.25 92 GLY A O 1
ATOM 672 N N . TYR A 1 93 ? 11.322 -3.390 -7.262 1.00 77.75 93 TYR A N 1
ATOM 673 C CA . TYR A 1 93 ? 12.628 -2.837 -7.620 1.00 77.75 93 TYR A CA 1
ATOM 674 C C . TYR A 1 93 ? 12.615 -1.991 -8.904 1.00 77.75 93 TYR A C 1
ATOM 676 O O . TYR A 1 93 ? 13.184 -0.899 -8.917 1.00 77.75 93 TYR A O 1
ATOM 684 N N . ASP A 1 94 ? 11.898 -2.448 -9.931 1.00 77.88 94 ASP A N 1
ATOM 685 C CA . ASP A 1 94 ? 11.764 -1.801 -11.245 1.00 77.88 94 ASP A CA 1
ATOM 686 C C . ASP A 1 94 ? 10.405 -1.098 -11.438 1.00 77.88 94 ASP A C 1
ATOM 688 O O . ASP A 1 94 ? 9.967 -0.809 -12.553 1.00 77.88 94 ASP A O 1
ATOM 692 N N . ASP A 1 95 ? 9.711 -0.777 -10.342 1.00 82.19 95 ASP A N 1
ATOM 693 C CA . ASP A 1 95 ? 8.435 -0.061 -10.380 1.00 82.19 95 ASP A CA 1
ATOM 694 C C . ASP A 1 95 ? 8.663 1.442 -10.626 1.00 82.19 95 ASP A C 1
ATOM 696 O O . ASP A 1 95 ? 8.668 2.262 -9.706 1.00 82.19 95 ASP A O 1
ATOM 700 N N . CYS A 1 96 ? 8.888 1.792 -11.890 1.00 75.75 96 CYS A N 1
ATOM 701 C CA . CYS A 1 96 ? 9.262 3.126 -12.360 1.00 75.75 96 CYS A CA 1
ATOM 702 C C . CYS A 1 96 ? 8.604 3.419 -13.733 1.00 75.75 96 CYS A C 1
ATOM 704 O O . CYS A 1 96 ? 9.131 3.082 -14.798 1.00 75.75 96 CYS A O 1
ATOM 706 N N . PRO A 1 97 ? 7.395 3.998 -13.764 1.00 67.06 97 PRO A N 1
ATOM 707 C CA . PRO A 1 97 ? 6.614 4.137 -14.984 1.00 67.06 97 PRO A CA 1
ATOM 708 C C . PRO A 1 97 ? 7.311 5.037 -16.011 1.00 67.06 97 PRO A C 1
ATOM 710 O O . PRO A 1 97 ? 7.423 6.240 -15.838 1.00 67.06 97 PRO A O 1
ATOM 713 N N . GLY A 1 98 ? 7.710 4.463 -17.148 1.00 60.16 98 GLY A N 1
ATOM 714 C CA . GLY A 1 98 ? 8.257 5.237 -18.269 1.00 60.16 98 GLY A CA 1
ATOM 715 C C . GLY A 1 98 ? 9.719 5.664 -18.105 1.00 60.16 98 GLY A C 1
ATOM 716 O O . GLY A 1 98 ? 10.225 6.414 -18.942 1.00 60.16 98 GLY A O 1
ATOM 717 N N . ALA A 1 99 ? 10.405 5.159 -17.082 1.00 59.44 99 ALA A N 1
ATOM 718 C CA . ALA A 1 99 ? 11.829 5.360 -16.879 1.00 59.44 99 ALA A CA 1
ATOM 719 C C . ALA A 1 99 ? 12.652 4.208 -17.475 1.00 59.44 99 ALA A C 1
ATOM 721 O O . ALA A 1 99 ? 12.184 3.084 -17.640 1.00 59.44 99 ALA A O 1
ATOM 722 N N . THR A 1 100 ? 13.908 4.488 -17.822 1.00 64.75 100 THR A N 1
ATOM 723 C CA . THR A 1 100 ? 14.876 3.423 -18.136 1.00 64.75 100 THR A CA 1
ATOM 724 C C . THR A 1 100 ? 15.373 2.793 -16.837 1.00 64.75 100 THR A C 1
ATOM 726 O O . THR A 1 100 ? 15.496 3.524 -15.858 1.00 64.75 100 THR A O 1
ATOM 729 N N . ALA A 1 101 ? 15.779 1.519 -16.841 1.00 60.81 101 ALA A N 1
ATOM 730 C CA . ALA A 1 101 ? 16.342 0.842 -15.660 1.00 60.81 101 ALA A CA 1
ATOM 731 C C . ALA A 1 101 ? 17.420 1.671 -14.920 1.00 60.81 101 ALA A C 1
ATOM 733 O O . ALA A 1 101 ? 17.467 1.693 -13.698 1.00 60.81 101 ALA A O 1
ATOM 734 N N . ALA A 1 102 ? 18.235 2.448 -15.646 1.00 61.59 102 ALA A N 1
ATOM 735 C CA . ALA A 1 102 ? 19.242 3.330 -15.048 1.00 61.59 102 ALA A CA 1
ATOM 736 C C . ALA A 1 102 ? 18.663 4.465 -14.172 1.00 61.59 102 ALA A C 1
ATOM 738 O O . ALA A 1 102 ? 19.312 4.870 -13.217 1.00 61.59 102 ALA A O 1
ATOM 739 N N . VAL A 1 103 ? 17.470 4.972 -14.499 1.00 61.53 103 VAL A N 1
ATOM 740 C CA . VAL A 1 103 ? 16.742 6.005 -13.732 1.00 61.53 103 VAL A CA 1
ATOM 741 C C . VAL A 1 103 ? 15.953 5.357 -12.591 1.00 61.53 103 VAL A C 1
ATOM 743 O O . VAL A 1 103 ? 15.920 5.878 -11.484 1.00 61.53 103 VAL A O 1
ATOM 746 N N . CYS A 1 104 ? 15.391 4.171 -12.831 1.00 63.75 104 CYS A N 1
ATOM 747 C CA . CYS A 1 104 ? 14.698 3.387 -11.808 1.00 63.75 104 CYS A CA 1
ATOM 748 C C . CYS A 1 104 ? 15.604 3.048 -10.620 1.00 63.75 104 CYS A C 1
ATOM 750 O O . CYS A 1 104 ? 15.146 3.030 -9.479 1.00 63.75 104 CYS A O 1
ATOM 752 N N . HIS A 1 105 ? 16.885 2.782 -10.902 1.00 59.84 105 HIS A N 1
ATOM 753 C CA . HIS A 1 105 ? 17.877 2.314 -9.929 1.00 59.84 105 HIS A CA 1
ATOM 754 C C . HIS A 1 105 ? 18.750 3.432 -9.360 1.00 59.84 105 HIS A C 1
ATOM 756 O O . HIS A 1 105 ? 19.686 3.129 -8.614 1.00 59.84 105 HIS A O 1
ATOM 762 N N . ASP A 1 106 ? 18.512 4.704 -9.707 1.00 58.12 106 ASP A N 1
ATOM 763 C CA . ASP A 1 106 ? 19.313 5.787 -9.140 1.00 58.12 106 ASP A CA 1
ATOM 764 C C . ASP A 1 106 ? 18.982 5.948 -7.651 1.00 58.12 106 ASP A C 1
ATOM 766 O O . ASP A 1 106 ? 18.012 6.588 -7.241 1.00 58.12 106 ASP A O 1
ATOM 770 N N . ALA A 1 107 ? 19.817 5.312 -6.831 1.00 51.56 107 ALA A N 1
ATOM 771 C CA . ALA A 1 107 ? 19.709 5.319 -5.385 1.00 51.56 107 ALA A CA 1
ATOM 772 C C . ALA A 1 107 ? 20.177 6.631 -4.742 1.00 51.56 107 ALA A C 1
ATOM 774 O O . ALA A 1 107 ? 20.150 6.759 -3.515 1.00 51.56 107 ALA A O 1
ATOM 775 N N . THR A 1 108 ? 20.663 7.585 -5.541 1.00 55.81 108 THR A N 1
ATOM 776 C CA . THR A 1 108 ? 21.271 8.811 -5.024 1.00 55.81 108 THR A CA 1
ATOM 777 C C . THR A 1 108 ? 20.281 9.958 -4.865 1.00 55.81 108 THR A C 1
ATOM 779 O O . THR A 1 108 ? 20.559 10.859 -4.070 1.00 55.81 108 THR A O 1
ATOM 782 N N . ASP A 1 109 ? 19.113 9.893 -5.516 1.00 58.59 109 ASP A N 1
ATOM 783 C CA . ASP A 1 109 ? 18.055 10.892 -5.360 1.00 58.59 109 ASP A CA 1
ATOM 784 C C . ASP A 1 109 ? 16.694 10.266 -4.985 1.00 58.59 109 ASP A C 1
ATOM 786 O O . ASP A 1 109 ? 15.894 9.914 -5.853 1.00 58.59 109 ASP A O 1
ATOM 790 N N . PRO A 1 110 ? 16.370 10.154 -3.681 1.00 58.38 110 PRO A N 1
ATOM 791 C CA . PRO A 1 110 ? 15.057 9.687 -3.231 1.00 58.38 110 PRO A CA 1
ATOM 792 C C . PRO A 1 110 ? 13.912 10.658 -3.575 1.00 58.38 110 PRO A C 1
ATOM 794 O O . PRO A 1 110 ? 12.753 10.343 -3.303 1.00 58.38 110 PRO A O 1
ATOM 797 N N . LEU A 1 111 ? 14.217 11.839 -4.131 1.00 60.66 111 LEU A N 1
ATOM 798 C CA . LEU A 1 111 ? 13.238 12.812 -4.609 1.00 60.66 111 LEU A CA 1
ATOM 799 C C . LEU A 1 111 ? 12.970 12.690 -6.113 1.00 60.66 111 LEU A C 1
ATOM 801 O O . LEU A 1 111 ? 12.079 13.391 -6.598 1.00 60.66 111 LEU A O 1
ATOM 805 N N . ASP A 1 112 ? 13.673 11.814 -6.843 1.00 67.56 112 ASP A N 1
ATOM 806 C CA . ASP A 1 112 ? 13.342 11.564 -8.245 1.00 67.56 112 ASP A CA 1
ATOM 807 C C . ASP A 1 112 ? 11.926 10.953 -8.321 1.00 67.56 112 ASP A C 1
ATOM 809 O O . ASP A 1 112 ? 11.703 9.876 -7.754 1.00 67.56 112 ASP A O 1
ATOM 813 N N . PRO A 1 113 ? 10.949 11.619 -8.972 1.00 64.38 113 PRO A N 1
ATOM 814 C CA . PRO A 1 113 ? 9.585 11.110 -9.136 1.00 64.38 113 PRO A CA 1
ATOM 815 C C . PRO A 1 113 ? 9.498 9.701 -9.714 1.00 64.38 113 PRO A C 1
ATOM 817 O O . PRO A 1 113 ? 8.531 8.987 -9.431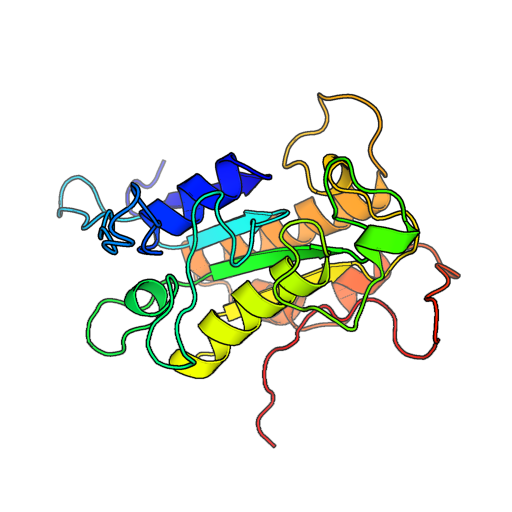 1.00 64.38 113 PRO A O 1
ATOM 820 N N . GLU A 1 114 ? 10.459 9.346 -10.559 1.00 67.06 114 GLU A N 1
ATOM 821 C CA . GLU A 1 114 ? 10.436 8.129 -11.356 1.00 67.06 114 GLU A CA 1
ATOM 822 C C . GLU A 1 114 ? 11.244 6.993 -10.722 1.00 67.06 114 GLU A C 1
ATOM 824 O O . GLU A 1 114 ? 11.150 5.854 -11.172 1.00 67.06 114 GLU A O 1
ATOM 829 N N . SER A 1 115 ? 11.978 7.257 -9.636 1.00 71.56 115 SER A N 1
ATOM 830 C CA . SER A 1 115 ? 12.711 6.226 -8.897 1.00 71.56 115 SER A CA 1
ATOM 831 C C . SER A 1 115 ? 11.760 5.288 -8.143 1.00 71.56 115 SER A C 1
ATOM 833 O O . SER A 1 115 ? 10.759 5.708 -7.546 1.00 71.56 115 SER A O 1
ATOM 835 N N . SER A 1 116 ? 12.081 3.994 -8.097 1.00 70.88 116 SER A N 1
ATOM 836 C CA . SER A 1 116 ? 11.341 3.033 -7.268 1.00 70.88 116 SER A CA 1
ATOM 837 C C . SER A 1 116 ? 11.535 3.307 -5.766 1.00 70.88 116 SER A C 1
ATOM 839 O O . SER A 1 116 ? 10.621 3.090 -4.965 1.00 70.88 116 SER A O 1
ATOM 841 N N . LEU A 1 117 ? 12.664 3.915 -5.371 1.00 72.00 117 LEU A N 1
ATOM 842 C CA . LEU A 1 117 ? 12.926 4.326 -3.985 1.00 72.00 117 LEU A CA 1
ATOM 843 C C . LEU A 1 117 ? 12.017 5.456 -3.502 1.00 72.00 117 LEU A C 1
ATOM 845 O O . LEU A 1 117 ? 11.750 5.570 -2.303 1.00 72.00 117 LEU A O 1
ATOM 849 N N . ASN A 1 118 ? 11.498 6.273 -4.415 1.00 73.50 118 ASN A N 1
ATOM 850 C CA . ASN A 1 118 ? 10.532 7.314 -4.081 1.00 73.50 118 ASN A CA 1
ATOM 851 C C . ASN A 1 118 ? 9.245 6.69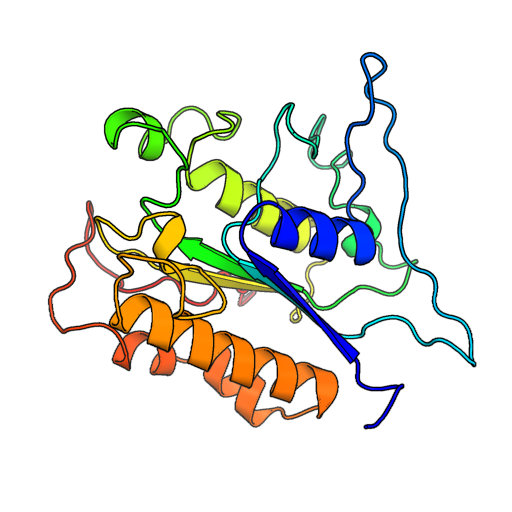1 -3.483 1.00 73.50 118 ASN A C 1
ATOM 853 O O . ASN A 1 118 ? 8.689 7.181 -2.495 1.00 73.50 118 ASN A O 1
ATOM 857 N N . ARG A 1 119 ? 8.844 5.513 -3.983 1.00 78.69 119 ARG A N 1
ATOM 858 C CA . ARG A 1 119 ? 7.700 4.722 -3.482 1.00 78.69 119 ARG A CA 1
ATOM 859 C C . ARG A 1 119 ? 7.975 4.129 -2.099 1.00 78.69 119 ARG A C 1
ATOM 861 O O . ARG A 1 119 ? 7.085 4.094 -1.247 1.00 78.69 119 ARG A O 1
ATOM 868 N N . VAL A 1 120 ? 9.217 3.706 -1.850 1.00 77.12 120 VAL A N 1
ATOM 869 C CA . VAL A 1 120 ? 9.671 3.249 -0.523 1.00 77.12 120 VAL A CA 1
ATOM 870 C C . VAL A 1 120 ? 9.637 4.397 0.481 1.00 77.12 120 VAL A C 1
ATOM 872 O O . VAL A 1 120 ? 9.077 4.251 1.566 1.00 77.12 120 VAL A O 1
ATOM 875 N N . THR A 1 121 ? 10.146 5.560 0.084 1.00 74.88 121 THR A N 1
ATOM 876 C CA . THR A 1 121 ? 10.200 6.770 0.913 1.00 74.88 121 THR A CA 1
ATOM 877 C C . THR A 1 121 ? 8.808 7.196 1.392 1.00 74.88 121 THR A C 1
ATOM 879 O O . THR A 1 121 ? 8.631 7.569 2.552 1.00 74.88 121 THR A O 1
ATOM 882 N N . ALA A 1 122 ? 7.786 7.078 0.538 1.00 75.12 122 ALA A N 1
ATOM 883 C CA . ALA A 1 122 ? 6.400 7.350 0.917 1.00 75.12 122 ALA A CA 1
ATOM 884 C C . ALA A 1 122 ? 5.909 6.464 2.073 1.00 75.12 122 ALA A C 1
ATOM 886 O O . ALA A 1 122 ? 5.266 6.952 3.008 1.00 75.12 122 ALA A O 1
ATOM 887 N N . PHE A 1 123 ? 6.238 5.170 2.036 1.00 78.88 123 PHE A N 1
ATOM 888 C CA . PHE A 1 123 ? 5.932 4.253 3.130 1.00 78.88 123 PHE A CA 1
ATOM 889 C C . PHE A 1 123 ? 6.711 4.599 4.399 1.00 78.88 123 PHE A C 1
ATOM 891 O O . PHE A 1 123 ? 6.116 4.691 5.471 1.00 78.88 123 PHE A O 1
ATOM 898 N N . GLU A 1 124 ? 8.015 4.844 4.286 1.00 78.50 124 GLU A N 1
ATOM 899 C CA . GLU A 1 124 ? 8.858 5.188 5.434 1.00 78.50 124 GLU A CA 1
ATOM 900 C C . GLU A 1 124 ? 8.357 6.446 6.149 1.00 78.50 124 GLU A C 1
ATOM 902 O O . GLU A 1 124 ? 8.305 6.477 7.376 1.00 78.50 124 GLU A O 1
ATOM 907 N N . ASN A 1 125 ? 7.887 7.452 5.407 1.00 75.25 125 ASN A N 1
ATOM 908 C CA . ASN A 1 125 ? 7.306 8.659 5.994 1.00 75.25 125 ASN A CA 1
ATOM 909 C C . ASN A 1 125 ? 5.954 8.399 6.682 1.00 75.25 125 ASN A C 1
ATOM 911 O O . ASN A 1 125 ? 5.651 9.036 7.692 1.00 75.25 125 ASN A O 1
ATOM 915 N N . MET A 1 126 ? 5.138 7.459 6.190 1.00 75.44 126 MET A N 1
ATOM 916 C CA . MET A 1 126 ? 3.953 6.995 6.927 1.00 75.44 126 MET A CA 1
ATOM 917 C C . MET A 1 126 ? 4.353 6.278 8.223 1.00 75.44 126 MET A C 1
ATOM 919 O O . MET A 1 126 ? 3.834 6.580 9.300 1.00 75.44 126 MET A O 1
ATOM 923 N N . GLN A 1 127 ? 5.289 5.336 8.140 1.00 72.88 127 GLN A N 1
ATOM 924 C CA . GLN A 1 127 ? 5.692 4.522 9.281 1.00 72.88 127 GLN A CA 1
ATOM 925 C C . GLN A 1 127 ? 6.391 5.345 10.369 1.00 72.88 127 GLN A C 1
ATOM 927 O O . GLN A 1 127 ? 6.087 5.180 11.549 1.00 72.88 127 GLN A O 1
ATOM 932 N N . ALA A 1 128 ? 7.282 6.263 9.990 1.00 66.31 128 ALA A N 1
ATOM 933 C CA . ALA A 1 128 ? 8.050 7.087 10.921 1.00 66.31 128 ALA A CA 1
ATOM 934 C C . ALA A 1 128 ? 7.167 7.964 11.824 1.00 66.31 128 ALA A C 1
ATOM 936 O O . ALA A 1 128 ? 7.552 8.267 12.951 1.00 66.31 128 ALA A O 1
ATOM 937 N N . VAL A 1 129 ? 5.989 8.371 11.344 1.00 65.31 129 VAL A N 1
ATOM 938 C CA . VAL A 1 129 ? 5.064 9.222 12.108 1.00 65.31 129 VAL A CA 1
ATOM 939 C C . VAL A 1 129 ? 4.108 8.409 12.979 1.00 65.31 129 VAL A C 1
ATOM 941 O O . VAL A 1 129 ? 3.769 8.854 14.073 1.00 65.31 129 VAL A O 1
ATOM 944 N N . SER A 1 130 ? 3.671 7.239 12.513 1.00 67.88 130 SER A N 1
ATOM 945 C CA . SER A 1 130 ? 2.728 6.397 13.260 1.00 67.88 130 SER A CA 1
ATOM 946 C C . SER A 1 130 ? 3.395 5.568 14.349 1.00 67.88 130 SER A C 1
ATOM 948 O O . SER A 1 130 ? 2.846 5.424 15.438 1.00 67.88 130 SER A O 1
ATOM 950 N N . GLY A 1 131 ? 4.550 4.967 14.042 1.00 62.41 131 GLY A N 1
ATOM 951 C CA . GLY A 1 131 ? 5.115 3.889 14.857 1.00 62.41 131 GLY A CA 1
ATOM 952 C C . GLY A 1 131 ? 4.174 2.686 15.007 1.00 62.41 131 GLY A C 1
ATOM 953 O O . GLY A 1 131 ? 4.377 1.873 15.905 1.00 62.41 131 GLY A O 1
ATOM 954 N N . ALA A 1 132 ? 3.134 2.592 14.173 1.00 69.38 132 ALA A N 1
ATOM 955 C CA . ALA A 1 132 ? 2.064 1.629 14.336 1.00 69.38 132 ALA A CA 1
ATOM 956 C C . ALA A 1 132 ? 2.306 0.361 13.522 1.00 69.38 132 ALA A C 1
ATOM 958 O O . ALA A 1 132 ? 2.802 0.366 12.393 1.00 69.38 132 ALA A O 1
ATOM 959 N N . ASP A 1 133 ? 1.867 -0.738 14.115 1.00 69.94 133 ASP A N 1
ATOM 960 C CA . ASP A 1 133 ? 1.967 -2.086 13.577 1.00 69.94 133 ASP A CA 1
ATOM 961 C C . ASP A 1 133 ? 1.112 -2.311 12.317 1.00 69.94 133 ASP A C 1
ATOM 963 O O . ASP A 1 133 ? 1.333 -3.282 11.592 1.00 69.94 133 ASP A O 1
ATOM 967 N N . ASP A 1 134 ? 0.142 -1.433 12.056 1.00 76.69 134 ASP A N 1
ATOM 968 C CA . ASP A 1 134 ? -0.846 -1.501 10.974 1.00 76.69 134 ASP A CA 1
ATOM 969 C C . ASP A 1 134 ? -0.399 -0.779 9.686 1.00 76.69 134 ASP A C 1
ATOM 971 O O . ASP A 1 134 ? -1.217 -0.484 8.809 1.00 76.69 134 ASP A O 1
ATOM 975 N N . LYS A 1 135 ? 0.900 -0.487 9.567 1.00 84.81 135 LYS A N 1
ATOM 976 C CA . LYS A 1 135 ? 1.543 -0.052 8.325 1.00 84.81 135 LYS A CA 1
ATOM 977 C C . LYS A 1 135 ? 2.403 -1.187 7.793 1.00 84.81 135 LYS A C 1
ATO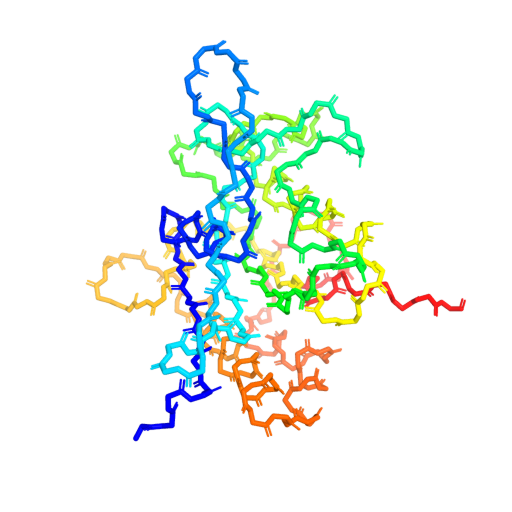M 979 O O . LYS A 1 135 ? 3.378 -1.583 8.427 1.00 84.81 135 LYS A O 1
ATOM 984 N N . ILE A 1 136 ? 2.034 -1.715 6.629 1.00 86.12 136 ILE A N 1
ATOM 985 C CA . ILE A 1 136 ? 2.740 -2.828 5.984 1.00 86.12 136 ILE A CA 1
ATOM 986 C C . ILE A 1 136 ? 3.259 -2.385 4.618 1.00 86.12 136 ILE A C 1
ATOM 988 O O . ILE A 1 136 ? 2.536 -1.762 3.845 1.00 86.12 136 ILE A O 1
ATOM 992 N N . GLN A 1 137 ? 4.503 -2.733 4.311 1.00 87.31 137 GLN A N 1
ATOM 993 C CA . GLN A 1 137 ? 5.069 -2.609 2.974 1.00 87.31 137 GLN A CA 1
ATOM 994 C C . GLN A 1 137 ? 5.427 -3.993 2.471 1.00 87.31 137 GLN A C 1
ATOM 996 O O . GLN A 1 137 ? 6.203 -4.691 3.117 1.00 87.31 137 GLN A O 1
ATOM 1001 N N . VAL A 1 138 ? 4.908 -4.342 1.299 1.00 88.69 138 VAL A N 1
ATOM 1002 C CA . VAL A 1 138 ? 5.370 -5.488 0.523 1.00 88.69 138 VAL A CA 1
ATOM 1003 C C . VAL A 1 138 ? 6.291 -4.962 -0.573 1.00 88.69 138 VAL A C 1
ATOM 1005 O O . VAL A 1 138 ? 5.840 -4.284 -1.497 1.00 88.69 138 VAL A O 1
ATOM 1008 N N . TRP A 1 139 ? 7.584 -5.256 -0.454 1.00 85.69 139 TRP A N 1
ATOM 1009 C CA . TRP A 1 139 ? 8.594 -4.898 -1.446 1.00 85.69 139 TRP A CA 1
ATOM 1010 C C . TRP A 1 139 ? 8.993 -6.124 -2.269 1.00 85.69 139 TRP A C 1
ATOM 1012 O O . TRP A 1 139 ? 9.639 -7.040 -1.757 1.00 85.69 139 TRP A O 1
ATOM 1022 N N . VAL A 1 140 ? 8.610 -6.150 -3.546 1.00 83.69 140 VAL A N 1
ATOM 1023 C CA . VAL A 1 140 ? 9.024 -7.190 -4.494 1.00 83.69 140 VAL A CA 1
ATOM 1024 C C . VAL A 1 140 ? 10.405 -6.848 -5.030 1.00 83.69 140 VAL A C 1
ATOM 1026 O O . VAL A 1 140 ? 10.574 -6.119 -6.005 1.00 83.69 140 VAL A O 1
ATOM 1029 N N . ASP A 1 141 ? 11.402 -7.386 -4.342 1.00 77.31 141 ASP A N 1
ATOM 1030 C CA . ASP A 1 141 ? 12.797 -7.279 -4.738 1.00 77.31 141 ASP A CA 1
ATOM 1031 C C . ASP A 1 141 ? 13.087 -8.334 -5.810 1.00 77.31 141 ASP A C 1
ATOM 1033 O O . ASP A 1 141 ? 13.458 -9.459 -5.494 1.00 77.31 141 ASP A O 1
ATOM 1037 N N . VAL A 1 142 ? 12.786 -8.038 -7.071 1.00 73.62 142 VAL A N 1
ATOM 1038 C CA . VAL A 1 142 ? 13.140 -8.864 -8.233 1.00 73.62 142 VAL A CA 1
ATOM 1039 C C . VAL A 1 142 ? 13.434 -7.914 -9.388 1.00 73.62 142 VAL A C 1
ATOM 1041 O O . VAL A 1 142 ? 12.702 -6.944 -9.578 1.00 73.62 142 VAL A O 1
ATOM 1044 N N . ALA A 1 143 ? 14.512 -8.174 -10.131 1.00 70.00 143 ALA A N 1
ATOM 1045 C CA . ALA A 1 143 ? 14.780 -7.456 -11.375 1.00 70.00 143 ALA A CA 1
ATOM 1046 C C . ALA A 1 143 ? 13.611 -7.658 -12.351 1.00 70.00 143 ALA A C 1
ATOM 1048 O O . ALA A 1 143 ? 13.075 -8.759 -12.434 1.00 70.00 143 ALA A O 1
ATOM 1049 N N . ASP A 1 144 ? 13.232 -6.612 -13.074 1.00 74.88 144 ASP A N 1
ATOM 1050 C CA . ASP A 1 144 ? 12.075 -6.584 -13.974 1.00 74.88 144 ASP A CA 1
ATOM 1051 C C . ASP A 1 144 ? 10.710 -6.658 -13.252 1.00 74.88 144 ASP A C 1
ATOM 1053 O O . ASP A 1 144 ? 9.704 -6.970 -13.878 1.00 74.88 144 ASP A O 1
ATOM 1057 N N . ALA A 1 145 ? 10.641 -6.360 -11.946 1.00 80.31 145 ALA A N 1
ATOM 1058 C CA . ALA A 1 145 ? 9.371 -6.103 -11.257 1.00 80.31 145 ALA A CA 1
ATOM 1059 C C . ALA A 1 145 ? 8.816 -4.728 -11.665 1.00 80.31 145 ALA A C 1
ATOM 1061 O O . ALA A 1 145 ? 8.946 -3.748 -10.925 1.00 80.31 145 ALA A O 1
ATOM 1062 N N . GLU A 1 146 ? 8.252 -4.652 -12.865 1.00 83.88 146 GLU A N 1
ATOM 1063 C CA . GLU A 1 146 ? 7.861 -3.417 -13.526 1.00 83.88 146 GLU A CA 1
ATOM 1064 C C . GLU A 1 146 ? 6.523 -2.869 -13.000 1.00 83.88 146 GLU A C 1
ATOM 1066 O O . GLU A 1 146 ? 5.681 -3.563 -12.428 1.00 83.88 146 GLU A O 1
ATOM 1071 N N . HIS A 1 147 ? 6.269 -1.585 -13.266 1.00 86.12 147 HIS A N 1
ATOM 1072 C CA . HIS A 1 147 ? 5.021 -0.908 -12.897 1.00 86.12 147 HIS A CA 1
ATOM 1073 C C . HIS A 1 147 ? 3.714 -1.684 -13.213 1.00 86.12 147 HIS A C 1
ATOM 1075 O O . HIS A 1 147 ? 2.822 -1.692 -12.357 1.00 86.12 147 HIS A O 1
ATOM 1081 N N . PRO A 1 148 ? 3.519 -2.312 -14.397 1.00 87.06 148 PRO A N 1
ATOM 1082 C CA . PRO A 1 148 ? 2.297 -3.066 -14.696 1.00 87.06 148 PRO A CA 1
ATOM 1083 C C . PRO A 1 148 ? 2.132 -4.367 -13.896 1.00 87.06 148 PRO A C 1
ATOM 1085 O O . PRO A 1 148 ? 0.999 -4.845 -13.799 1.00 87.06 148 PRO A O 1
ATOM 1088 N N . ASP A 1 149 ? 3.187 -4.915 -13.291 1.00 87.62 149 ASP A N 1
ATOM 1089 C CA . ASP A 1 149 ? 3.115 -6.181 -12.544 1.00 87.62 149 ASP A CA 1
ATOM 1090 C C . ASP A 1 149 ? 2.324 -6.051 -11.238 1.00 87.62 149 ASP A C 1
ATOM 1092 O O . ASP A 1 149 ? 1.753 -7.014 -10.727 1.00 87.62 149 ASP A O 1
ATOM 1096 N N . PHE A 1 150 ? 2.211 -4.824 -10.731 1.00 90.19 150 PHE A N 1
ATOM 1097 C CA . PHE A 1 150 ? 1.464 -4.488 -9.520 1.00 90.19 150 PHE A CA 1
ATOM 1098 C C . PHE A 1 150 ? -0.011 -4.152 -9.776 1.00 90.19 150 PHE A C 1
ATOM 1100 O O . PHE A 1 150 ? -0.707 -3.641 -8.889 1.00 90.19 150 PHE A O 1
ATOM 1107 N N . ASN A 1 151 ? -0.511 -4.411 -10.986 1.00 88.75 151 ASN A N 1
ATOM 1108 C CA . ASN A 1 151 ? -1.922 -4.243 -11.300 1.00 88.75 151 ASN A CA 1
ATOM 1109 C C . ASN A 1 151 ? -2.808 -5.098 -10.381 1.00 88.75 151 ASN A C 1
ATOM 1111 O O . ASN A 1 151 ? -2.508 -6.239 -10.048 1.00 88.75 151 ASN A O 1
ATOM 1115 N N . LEU A 1 152 ? -3.980 -4.563 -10.030 1.00 86.69 152 LEU A N 1
ATOM 1116 C CA . LEU A 1 152 ? -4.965 -5.264 -9.191 1.00 86.69 152 LEU A CA 1
ATOM 1117 C C . LEU A 1 152 ? -5.927 -6.155 -9.996 1.00 86.69 152 LEU A C 1
ATOM 1119 O O . LEU A 1 152 ? -6.928 -6.637 -9.466 1.00 86.69 152 LEU A O 1
ATOM 1123 N N . LYS A 1 153 ? -5.672 -6.312 -11.297 1.00 83.75 153 LYS A N 1
ATOM 1124 C CA . LYS A 1 153 ? -6.491 -7.083 -12.234 1.00 83.75 153 LYS A CA 1
ATOM 1125 C C . LYS A 1 153 ? -5.632 -7.614 -13.382 1.00 83.75 153 LYS A C 1
ATOM 1127 O O . LYS A 1 153 ? -4.658 -6.982 -13.769 1.00 83.75 153 LYS A O 1
ATOM 1132 N N . THR A 1 154 ? -6.034 -8.752 -13.938 1.00 73.81 154 THR A N 1
ATOM 1133 C CA . THR A 1 154 ? -5.268 -9.517 -14.939 1.00 73.81 154 THR A CA 1
ATOM 1134 C C . THR A 1 154 ? -5.657 -9.214 -16.392 1.00 73.81 154 THR A C 1
ATOM 1136 O O . THR A 1 154 ? -5.220 -9.905 -17.306 1.00 73.81 154 THR A O 1
ATOM 1139 N N . ASP A 1 155 ? -6.551 -8.254 -16.638 1.00 66.56 155 ASP A N 1
ATOM 1140 C CA . ASP A 1 155 ? -7.154 -8.007 -17.958 1.00 66.56 155 ASP A CA 1
ATOM 1141 C C . ASP A 1 155 ? -6.369 -7.001 -18.825 1.00 66.56 155 ASP A C 1
ATOM 1143 O O . ASP A 1 155 ? -6.764 -6.728 -19.960 1.00 66.56 155 ASP A O 1
ATOM 1147 N N . THR A 1 156 ? -5.255 -6.459 -18.327 1.00 57.22 156 THR A N 1
ATOM 1148 C CA . THR A 1 156 ? -4.444 -5.444 -19.013 1.00 57.22 156 THR A CA 1
ATOM 1149 C C . THR A 1 156 ? -3.024 -5.932 -19.300 1.00 57.22 156 THR A C 1
ATOM 1151 O O . THR A 1 156 ? -2.126 -5.663 -18.516 1.00 57.22 156 THR A O 1
ATOM 1154 N N . GLY A 1 157 ? -2.811 -6.565 -20.461 1.00 62.62 157 GLY A N 1
ATOM 1155 C CA . GLY A 1 157 ? -1.475 -6.731 -21.062 1.00 62.62 157 GLY A CA 1
ATOM 1156 C C . GLY A 1 157 ? -0.447 -7.500 -20.224 1.00 62.62 157 GLY A C 1
ATOM 1157 O O . GLY A 1 157 ? -0.789 -8.114 -19.228 1.00 62.62 157 GLY A O 1
ATOM 1158 N N . THR A 1 158 ? 0.800 -7.527 -20.694 1.00 67.94 158 THR A N 1
ATOM 1159 C CA . THR A 1 158 ? 1.954 -8.217 -20.091 1.00 67.94 158 THR A CA 1
ATOM 1160 C C . THR A 1 158 ? 2.124 -7.855 -18.612 1.00 67.94 158 THR A C 1
ATOM 1162 O O . THR A 1 158 ? 2.359 -6.692 -18.302 1.00 67.94 158 THR A O 1
ATOM 1165 N N . TYR A 1 159 ? 2.008 -8.854 -17.737 1.00 76.62 159 TYR A N 1
ATOM 1166 C CA . TYR A 1 159 ? 2.390 -8.797 -16.328 1.00 76.62 159 TYR A CA 1
ATOM 1167 C C . TYR A 1 159 ? 3.086 -10.110 -15.950 1.00 76.62 159 TYR A C 1
ATOM 1169 O O . TYR A 1 159 ? 2.801 -11.161 -16.541 1.00 76.62 159 TYR A O 1
ATOM 1177 N N . ASP A 1 160 ? 3.967 -10.072 -14.960 1.00 84.88 160 ASP A N 1
ATOM 1178 C CA . ASP A 1 160 ? 4.540 -11.263 -14.350 1.00 84.88 160 ASP A CA 1
ATOM 1179 C C . ASP A 1 160 ? 3.502 -11.939 -13.439 1.00 84.88 160 ASP A C 1
ATOM 1181 O O . ASP A 1 160 ? 3.030 -11.383 -12.442 1.00 84.88 160 ASP A O 1
ATOM 1185 N N . ALA A 1 161 ? 3.121 -13.169 -13.791 1.00 85.81 161 ALA A N 1
ATOM 1186 C CA . ALA A 1 161 ? 2.088 -13.909 -13.073 1.00 85.81 161 ALA A CA 1
ATOM 1187 C C . ALA A 1 161 ? 2.446 -14.186 -11.604 1.00 85.81 161 ALA A C 1
ATOM 1189 O O . ALA A 1 161 ? 1.552 -14.265 -10.767 1.00 85.81 161 ALA A O 1
ATOM 1190 N N . GLN A 1 162 ? 3.732 -14.311 -11.277 1.00 85.44 162 GLN A N 1
ATOM 1191 C CA . GLN A 1 162 ? 4.184 -14.606 -9.919 1.00 85.44 162 GLN A CA 1
ATOM 1192 C C . GLN A 1 162 ? 4.161 -13.350 -9.050 1.00 85.44 162 GLN A C 1
ATOM 1194 O O . GLN A 1 162 ? 3.740 -13.412 -7.894 1.00 85.44 162 GLN A O 1
ATOM 1199 N N . ILE A 1 163 ? 4.541 -12.197 -9.610 1.00 86.44 163 ILE A N 1
ATOM 1200 C CA . ILE A 1 163 ? 4.364 -10.910 -8.926 1.00 86.44 163 ILE A CA 1
ATOM 1201 C C . ILE A 1 163 ? 2.876 -10.666 -8.668 1.00 86.44 163 ILE A C 1
ATOM 1203 O O . ILE A 1 163 ? 2.496 -10.312 -7.551 1.00 86.44 163 ILE A O 1
ATOM 1207 N N . PHE A 1 164 ? 2.017 -10.951 -9.649 1.00 88.62 164 PHE A N 1
ATOM 1208 C CA . PHE A 1 164 ? 0.573 -10.857 -9.456 1.00 88.62 164 PHE A CA 1
ATOM 1209 C C . PHE A 1 164 ? 0.063 -11.782 -8.338 1.00 88.62 164 PHE A C 1
ATOM 1211 O O . PHE A 1 164 ? -0.733 -11.341 -7.508 1.00 88.62 164 PHE A O 1
ATOM 1218 N N . ASP A 1 165 ? 0.543 -13.027 -8.250 1.00 89.25 165 ASP A N 1
ATOM 1219 C CA . ASP A 1 165 ? 0.188 -13.943 -7.157 1.00 89.25 165 ASP A CA 1
ATOM 1220 C C . ASP A 1 165 ? 0.576 -13.369 -5.780 1.00 89.25 165 ASP A C 1
ATOM 1222 O O . ASP A 1 165 ? -0.187 -13.499 -4.816 1.00 89.25 165 ASP A O 1
ATOM 1226 N N . VAL A 1 166 ? 1.719 -12.677 -5.676 1.00 90.38 166 VAL A N 1
ATOM 1227 C CA . VAL A 1 166 ? 2.113 -11.950 -4.455 1.00 90.38 166 VAL A CA 1
ATOM 1228 C C . VAL A 1 166 ? 1.141 -10.812 -4.152 1.00 90.38 166 VAL A C 1
ATOM 1230 O O . VAL A 1 166 ? 0.669 -10.714 -3.016 1.00 90.38 166 VAL A O 1
ATOM 1233 N N . VAL A 1 167 ? 0.805 -9.973 -5.139 1.00 91.31 167 VAL A N 1
ATOM 1234 C CA . VAL A 1 167 ? -0.161 -8.870 -4.978 1.00 91.31 167 VAL A CA 1
ATOM 1235 C C . VAL A 1 167 ? -1.516 -9.402 -4.517 1.00 91.31 167 VAL A C 1
ATOM 1237 O O . VAL A 1 167 ? -2.113 -8.867 -3.578 1.00 91.31 167 VAL A O 1
ATOM 1240 N N . GLU A 1 168 ? -1.997 -10.475 -5.142 1.00 93.19 168 GLU A N 1
ATOM 1241 C CA . GLU A 1 168 ? -3.291 -11.073 -4.840 1.00 93.19 168 GLU A CA 1
ATOM 1242 C C . GLU A 1 168 ? -3.311 -11.674 -3.427 1.00 93.19 168 GLU A C 1
ATOM 1244 O O . GLU A 1 168 ? -4.226 -11.398 -2.641 1.00 93.19 168 GLU A O 1
ATOM 1249 N N . ALA A 1 169 ? -2.294 -12.464 -3.072 1.00 94.00 169 ALA A N 1
ATOM 1250 C CA . ALA A 1 169 ? -2.187 -13.094 -1.762 1.00 94.00 169 ALA A CA 1
ATOM 1251 C C . ALA A 1 169 ? -2.034 -12.059 -0.638 1.00 94.00 169 ALA A C 1
ATOM 1253 O O . ALA A 1 169 ? -2.736 -12.142 0.377 1.00 94.00 169 ALA A O 1
ATOM 1254 N N . ALA A 1 170 ? -1.170 -11.057 -0.828 1.00 94.31 170 ALA A N 1
ATOM 1255 C CA . ALA A 1 170 ? -0.979 -9.974 0.129 1.00 94.31 170 ALA A CA 1
ATOM 1256 C C . ALA A 1 170 ? -2.256 -9.140 0.283 1.00 94.31 170 ALA A C 1
ATOM 1258 O O . ALA A 1 170 ? -2.702 -8.892 1.402 1.00 94.31 170 ALA A O 1
ATOM 1259 N N . GLY A 1 171 ? -2.902 -8.766 -0.826 1.00 94.94 171 GLY A N 1
ATOM 1260 C CA . GLY A 1 171 ? -4.148 -8.003 -0.806 1.00 94.94 171 GLY A CA 1
ATOM 1261 C C . GLY A 1 171 ? -5.275 -8.726 -0.072 1.00 94.94 171 GLY A C 1
ATOM 1262 O O . GLY A 1 171 ? -5.933 -8.135 0.788 1.00 94.94 171 GLY A O 1
ATOM 1263 N N . LYS A 1 172 ? -5.462 -10.025 -0.343 1.00 95.81 172 LYS A N 1
ATOM 1264 C CA . LYS A 1 172 ? -6.442 -10.863 0.366 1.00 95.81 172 LYS A CA 1
ATOM 1265 C C . LYS A 1 172 ? -6.144 -10.929 1.862 1.00 95.81 172 LYS A C 1
ATOM 1267 O O . LYS A 1 172 ? -7.045 -10.695 2.665 1.00 95.81 172 LYS A O 1
ATOM 1272 N N . ALA A 1 173 ? -4.897 -11.214 2.239 1.00 95.44 173 ALA A N 1
ATOM 1273 C CA . ALA A 1 173 ? -4.507 -11.312 3.642 1.00 95.44 173 ALA A CA 1
ATOM 1274 C C . ALA A 1 173 ? -4.652 -9.971 4.381 1.00 95.44 173 ALA A C 1
ATOM 1276 O O . ALA A 1 173 ? -5.104 -9.943 5.522 1.00 95.44 173 ALA A O 1
ATOM 1277 N N . TRP A 1 174 ? -4.344 -8.854 3.725 1.00 94.94 174 TRP A N 1
ATOM 1278 C CA . TRP A 1 174 ? -4.500 -7.514 4.287 1.00 94.94 174 TRP A CA 1
ATOM 1279 C C . TRP A 1 174 ? -5.951 -7.169 4.593 1.00 94.94 174 TRP A C 1
ATOM 1281 O O . TRP A 1 174 ? -6.288 -6.816 5.725 1.00 94.94 174 TRP A O 1
ATOM 1291 N N . PHE A 1 175 ? -6.833 -7.316 3.604 1.00 95.62 175 PHE A N 1
ATOM 1292 C CA . PHE A 1 175 ? -8.245 -7.027 3.818 1.00 95.62 175 PHE A CA 1
ATOM 1293 C C . PHE A 1 175 ? -8.874 -7.983 4.827 1.00 95.62 175 PHE A C 1
ATOM 1295 O O . PHE A 1 175 ? -9.682 -7.543 5.639 1.00 95.62 175 PHE A O 1
ATOM 1302 N N . ASP A 1 176 ? -8.483 -9.257 4.842 1.00 96.00 176 ASP A N 1
ATOM 1303 C CA . ASP A 1 176 ? -8.967 -10.199 5.849 1.00 96.00 176 ASP A CA 1
ATOM 1304 C C . ASP A 1 176 ? -8.476 -9.838 7.264 1.00 96.00 176 ASP A C 1
ATOM 1306 O O . ASP A 1 176 ? -9.251 -9.850 8.223 1.00 96.00 176 ASP A O 1
ATOM 1310 N N . ALA A 1 177 ? -7.214 -9.423 7.400 1.00 92.62 177 ALA A N 1
ATOM 1311 C CA . ALA A 1 177 ? -6.660 -8.989 8.676 1.00 92.62 177 ALA A CA 1
ATOM 1312 C C . ALA A 1 177 ? -7.403 -7.774 9.246 1.00 92.62 177 ALA A C 1
ATOM 1314 O O . ALA A 1 177 ? -7.782 -7.790 10.414 1.00 92.62 177 ALA A O 1
ATOM 1315 N N . ILE A 1 178 ? -7.647 -6.744 8.431 1.00 92.50 178 ILE A N 1
ATOM 1316 C CA . ILE A 1 178 ? -8.246 -5.493 8.911 1.00 92.50 178 ILE A CA 1
ATOM 1317 C C . ILE A 1 178 ? -9.774 -5.571 8.965 1.00 92.50 178 ILE A C 1
ATOM 1319 O O . ILE A 1 178 ? -10.373 -5.271 9.996 1.00 92.50 178 ILE A O 1
ATOM 1323 N N . LEU A 1 179 ? -10.429 -5.996 7.880 1.00 93.00 179 LEU A N 1
ATOM 1324 C CA . LEU A 1 179 ? -11.893 -5.958 7.774 1.00 93.00 179 LEU A CA 1
ATOM 1325 C C . LEU A 1 179 ? -12.573 -7.074 8.574 1.00 93.00 179 LEU A C 1
ATOM 1327 O O . LEU A 1 179 ? -13.698 -6.887 9.039 1.00 93.00 179 LEU A O 1
ATOM 1331 N N . ASN A 1 180 ? -11.909 -8.222 8.743 1.00 93.31 180 ASN A N 1
ATOM 1332 C CA . ASN A 1 180 ? -12.435 -9.348 9.520 1.00 93.31 180 ASN A CA 1
ATOM 1333 C C . ASN A 1 180 ? -11.714 -9.551 10.856 1.00 93.31 180 ASN A C 1
ATOM 1335 O O . ASN A 1 180 ? -12.041 -10.495 11.576 1.00 93.31 180 ASN A O 1
ATOM 1339 N N . SER A 1 181 ? -10.760 -8.679 11.200 1.00 91.88 181 SER A N 1
ATOM 1340 C CA . SER A 1 181 ? -9.937 -8.804 12.410 1.00 91.88 181 SER A CA 1
ATOM 1341 C C . SER A 1 181 ? -9.219 -10.162 12.499 1.00 91.88 181 SER A C 1
ATOM 1343 O O . SER A 1 181 ? -9.051 -10.720 13.586 1.00 91.88 181 SER A O 1
ATOM 1345 N N . ASN A 1 182 ? -8.813 -10.730 11.356 1.00 94.56 182 ASN A N 1
ATOM 1346 C CA . ASN A 1 182 ? -8.152 -12.030 11.316 1.00 94.56 182 ASN A CA 1
ATOM 1347 C C . ASN A 1 182 ? -6.655 -11.912 11.659 1.00 94.56 182 ASN A C 1
ATOM 1349 O O . ASN A 1 182 ? -5.809 -11.663 10.798 1.00 94.56 182 ASN A O 1
ATOM 1353 N N . ALA A 1 183 ? -6.306 -12.182 12.919 1.00 91.56 183 ALA A N 1
ATOM 1354 C CA . ALA A 1 183 ? -4.918 -12.186 13.394 1.00 91.56 183 ALA A CA 1
ATOM 1355 C C . ALA A 1 183 ? -4.001 -13.172 12.635 1.00 91.56 183 ALA A C 1
ATOM 1357 O O . ALA A 1 183 ? -2.800 -12.932 12.488 1.00 91.56 183 ALA A O 1
ATOM 1358 N N . GLY A 1 184 ? -4.554 -14.278 12.125 1.00 94.31 184 GLY A N 1
ATOM 1359 C CA . GLY A 1 184 ? -3.808 -15.247 11.321 1.00 94.31 184 GLY A CA 1
ATOM 1360 C C . GLY A 1 184 ? -3.402 -14.689 9.956 1.00 94.31 184 GLY A C 1
ATOM 1361 O O . GLY A 1 184 ? -2.298 -14.968 9.491 1.00 94.31 184 GLY A O 1
ATOM 1362 N N . ALA A 1 185 ? -4.244 -13.850 9.348 1.00 93.31 185 ALA A N 1
ATOM 1363 C CA . ALA A 1 185 ? -3.931 -13.172 8.093 1.00 93.31 185 ALA A CA 1
ATOM 1364 C C . ALA A 1 185 ? -2.831 -12.112 8.279 1.00 93.31 185 ALA A C 1
ATOM 1366 O O . ALA A 1 185 ? -1.914 -12.007 7.468 1.00 93.31 185 ALA A O 1
ATOM 1367 N N . PHE A 1 186 ? -2.837 -11.409 9.412 1.00 85.75 186 PHE A N 1
ATOM 1368 C CA . PHE A 1 186 ? -1.761 -10.480 9.767 1.00 85.75 186 PHE A CA 1
ATOM 1369 C C . PHE A 1 186 ? -0.426 -11.200 10.020 1.00 85.75 186 PHE A C 1
ATOM 1371 O O . PHE A 1 186 ? 0.632 -10.761 9.576 1.00 85.75 186 PHE A O 1
ATOM 1378 N N . THR A 1 187 ? -0.484 -12.364 10.675 1.00 89.50 187 THR A N 1
ATOM 1379 C CA . THR A 1 187 ? 0.683 -13.236 10.879 1.00 89.50 187 THR A CA 1
ATOM 1380 C C . THR A 1 187 ? 1.208 -13.784 9.550 1.00 89.50 187 THR A C 1
ATOM 1382 O O . THR A 1 187 ? 2.416 -13.895 9.369 1.00 89.50 187 THR A O 1
ATOM 1385 N N . TYR A 1 188 ? 0.319 -14.107 8.605 1.00 90.25 188 TYR A N 1
ATOM 1386 C CA . TYR A 1 188 ? 0.694 -14.514 7.252 1.00 90.25 188 TYR A CA 1
ATOM 1387 C C . TYR A 1 188 ? 1.491 -13.415 6.535 1.00 90.25 188 TYR A C 1
ATOM 1389 O O . TYR A 1 188 ? 2.568 -13.712 6.021 1.00 90.25 188 TYR A O 1
ATOM 1397 N N . LEU A 1 189 ? 1.015 -12.162 6.566 1.00 88.44 189 LEU A N 1
ATOM 1398 C CA . LEU A 1 189 ? 1.703 -11.016 5.951 1.00 88.44 189 LEU A CA 1
ATOM 1399 C C . LEU A 1 189 ? 3.101 -10.778 6.529 1.00 88.44 189 LEU A C 1
ATOM 1401 O O . LEU A 1 189 ? 4.011 -10.423 5.794 1.00 88.44 189 LEU A O 1
ATOM 1405 N N . ARG A 1 190 ? 3.280 -11.014 7.832 1.00 84.19 190 ARG A N 1
ATOM 1406 C CA . ARG A 1 190 ? 4.563 -10.853 8.539 1.00 84.19 190 ARG A CA 1
ATOM 1407 C C . ARG A 1 190 ? 5.482 -12.074 8.460 1.00 84.19 190 ARG A C 1
ATOM 1409 O O . ARG A 1 190 ? 6.523 -12.100 9.110 1.00 84.19 190 ARG A O 1
ATOM 1416 N N . SER A 1 191 ? 5.085 -13.111 7.729 1.00 85.06 191 SER A N 1
ATOM 1417 C CA . SER A 1 191 ? 5.852 -14.350 7.600 1.00 85.06 191 SER A CA 1
ATOM 1418 C C . SER A 1 191 ? 6.538 -14.453 6.241 1.00 85.06 191 SER A C 1
ATOM 1420 O O . SER A 1 191 ? 6.177 -13.769 5.288 1.00 85.06 191 SER A O 1
ATOM 1422 N N . ASP A 1 192 ? 7.445 -15.417 6.105 1.00 83.56 192 ASP A N 1
ATOM 1423 C CA . ASP A 1 192 ? 8.097 -15.723 4.826 1.00 83.56 192 ASP A CA 1
ATOM 1424 C C . ASP A 1 192 ? 7.165 -16.395 3.794 1.00 83.56 192 ASP A C 1
ATOM 1426 O O . ASP A 1 192 ? 7.601 -16.755 2.704 1.00 83.56 192 ASP A O 1
ATOM 1430 N N . LYS A 1 193 ? 5.871 -16.582 4.090 1.00 86.69 193 LYS A N 1
ATOM 1431 C CA . LYS A 1 193 ? 4.939 -17.291 3.196 1.00 86.69 193 LYS A CA 1
ATOM 1432 C C . LYS A 1 193 ? 4.696 -16.586 1.865 1.00 86.69 193 LYS A C 1
ATOM 1434 O O . LYS A 1 193 ? 4.467 -17.260 0.869 1.00 86.69 193 LYS A O 1
ATOM 1439 N N . LEU A 1 194 ? 4.745 -15.258 1.822 1.00 84.88 194 LEU A N 1
ATOM 1440 C CA . LEU A 1 194 ? 4.641 -14.547 0.547 1.00 84.88 194 LEU A CA 1
ATOM 1441 C C . LEU A 1 194 ? 5.909 -14.763 -0.310 1.00 84.88 194 LEU A C 1
ATOM 1443 O O . LEU A 1 194 ? 5.809 -14.827 -1.531 1.00 84.88 194 LEU A O 1
ATOM 1447 N N . LYS A 1 195 ? 7.080 -15.007 0.306 1.00 82.31 195 LYS A N 1
ATOM 1448 C CA . LYS A 1 195 ? 8.330 -15.325 -0.416 1.00 82.31 195 LYS A CA 1
ATOM 1449 C C . LYS A 1 195 ? 8.232 -16.637 -1.185 1.00 82.31 195 LYS A C 1
ATOM 1451 O O . LYS A 1 195 ? 8.854 -16.781 -2.229 1.00 82.31 195 LYS A O 1
ATOM 1456 N N . THR A 1 196 ? 7.439 -17.592 -0.692 1.00 83.62 196 THR A N 1
ATOM 1457 C CA . THR A 1 196 ? 7.291 -18.908 -1.335 1.00 83.62 196 THR A CA 1
ATOM 1458 C C . THR A 1 196 ? 6.506 -18.860 -2.646 1.00 83.62 196 THR A C 1
ATOM 1460 O O . THR A 1 196 ? 6.436 -19.872 -3.335 1.00 83.62 196 THR A O 1
ATOM 1463 N N . LEU A 1 197 ? 5.895 -17.715 -2.971 1.00 84.81 197 LEU A N 1
ATOM 1464 C CA . LEU A 1 197 ? 5.208 -17.485 -4.244 1.00 84.81 197 LEU A CA 1
ATOM 1465 C C . LEU A 1 197 ? 6.185 -17.085 -5.364 1.00 84.81 197 LEU A C 1
ATOM 1467 O O . LEU A 1 197 ? 5.861 -17.235 -6.539 1.00 84.81 197 LEU A O 1
ATOM 1471 N N . MET A 1 198 ? 7.397 -16.644 -5.010 1.00 81.06 198 MET A N 1
ATOM 1472 C CA . MET A 1 198 ? 8.442 -16.281 -5.969 1.00 81.06 198 MET A CA 1
ATOM 1473 C C . MET A 1 198 ? 9.287 -17.505 -6.364 1.00 81.06 198 MET A C 1
ATOM 1475 O O . MET A 1 198 ? 9.487 -18.414 -5.549 1.00 81.06 198 MET A O 1
ATOM 1479 N N . PRO A 1 199 ? 9.808 -17.572 -7.605 1.00 65.31 199 PRO A N 1
ATOM 1480 C CA . PRO A 1 199 ? 10.601 -18.708 -8.060 1.00 65.31 199 PRO A CA 1
ATOM 1481 C C . PRO A 1 199 ? 11.953 -18.771 -7.335 1.00 65.31 199 PRO A C 1
ATOM 1483 O O . PRO A 1 199 ? 12.573 -17.754 -7.013 1.00 65.31 199 PRO A O 1
ATOM 1486 N N . ALA A 1 200 ? 12.459 -19.989 -7.128 1.00 55.69 200 ALA A N 1
ATOM 1487 C CA . ALA A 1 200 ? 13.803 -20.198 -6.601 1.00 55.69 200 ALA A CA 1
ATOM 1488 C C . ALA A 1 200 ? 14.847 -19.657 -7.597 1.00 55.69 200 ALA A C 1
ATOM 1490 O O . ALA A 1 200 ? 14.992 -20.193 -8.694 1.00 55.69 200 ALA A O 1
ATOM 1491 N N . GLY A 1 201 ? 15.581 -18.610 -7.210 1.00 47.59 201 GLY A N 1
ATOM 1492 C CA . GLY A 1 201 ? 16.643 -18.020 -8.032 1.00 47.59 201 GLY A CA 1
ATOM 1493 C C . GLY A 1 201 ? 16.316 -16.678 -8.690 1.00 47.59 201 GLY A C 1
ATOM 1494 O O . GLY A 1 201 ? 17.099 -16.251 -9.537 1.00 47.59 201 GLY A O 1
ATOM 1495 N N . ALA A 1 202 ? 15.229 -15.999 -8.302 1.00 48.00 202 ALA A N 1
ATOM 1496 C CA . ALA A 1 202 ? 15.099 -14.560 -8.534 1.00 48.00 202 ALA A CA 1
AT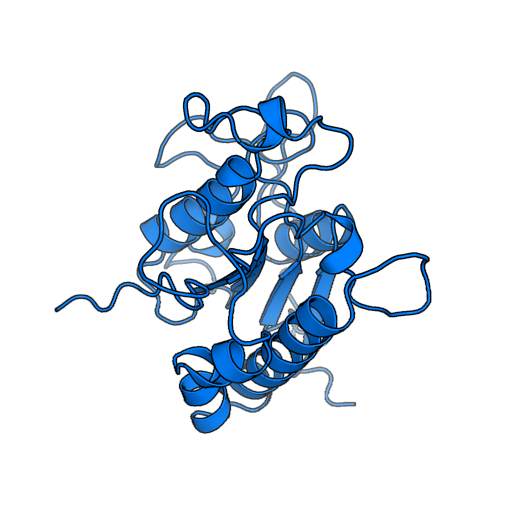OM 1497 C C . ALA A 1 202 ? 16.351 -13.852 -7.975 1.00 48.00 202 ALA A C 1
ATOM 1499 O O . ALA A 1 202 ? 16.629 -13.927 -6.777 1.00 48.00 202 ALA A O 1
ATOM 1500 N N . LYS A 1 203 ? 17.171 -13.272 -8.862 1.00 38.34 203 LYS A N 1
ATOM 1501 C CA . LYS A 1 203 ? 18.445 -12.642 -8.498 1.00 38.34 203 LYS A CA 1
ATOM 1502 C C . LYS A 1 203 ? 18.234 -11.158 -8.237 1.00 38.34 203 LYS A C 1
ATOM 1504 O O . LYS A 1 203 ? 17.857 -10.417 -9.138 1.00 38.34 203 LYS A O 1
ATOM 1509 N N . LEU A 1 204 ? 18.543 -10.758 -7.011 1.00 36.31 204 LEU A N 1
ATOM 1510 C CA . LEU A 1 204 ? 18.633 -9.375 -6.557 1.00 36.31 204 LEU A CA 1
ATOM 1511 C C . LEU A 1 204 ? 19.950 -8.755 -7.043 1.00 36.31 204 LEU A C 1
ATOM 1513 O O . LEU A 1 204 ? 20.995 -9.409 -6.912 1.00 36.31 204 LEU A O 1
ATOM 1517 N N . PRO A 1 205 ? 19.988 -7.500 -7.513 1.00 33.22 205 PRO A N 1
ATOM 1518 C CA . PRO A 1 205 ? 21.241 -6.759 -7.575 1.00 33.22 205 PRO A CA 1
ATOM 1519 C C . PRO A 1 205 ? 21.724 -6.465 -6.138 1.00 33.22 205 PRO A C 1
ATOM 1521 O O . PRO A 1 205 ? 21.280 -5.513 -5.509 1.00 33.22 205 PRO A O 1
ATOM 1524 N N . GLY A 1 206 ? 22.623 -7.304 -5.598 1.00 38.94 206 GLY A N 1
ATOM 1525 C CA . GLY A 1 206 ? 23.282 -7.096 -4.288 1.00 38.94 206 GLY A CA 1
ATOM 1526 C C . GLY A 1 206 ? 23.094 -8.182 -3.210 1.00 38.94 206 GLY A C 1
ATOM 1527 O O . GLY A 1 206 ? 23.637 -8.031 -2.124 1.00 38.94 206 GLY A O 1
ATOM 1528 N N . ASP A 1 207 ? 22.353 -9.249 -3.518 1.00 40.00 207 ASP A N 1
ATOM 1529 C CA . ASP A 1 207 ? 22.120 -10.525 -2.800 1.00 40.00 207 ASP A CA 1
ATOM 1530 C C . ASP A 1 207 ? 22.421 -10.648 -1.275 1.00 40.00 207 ASP A C 1
ATOM 1532 O O . ASP A 1 207 ? 23.578 -10.720 -0.854 1.00 40.00 207 ASP A O 1
ATOM 1536 N N . SER A 1 208 ? 21.363 -10.814 -0.455 1.00 33.84 208 SER A N 1
ATOM 1537 C CA . SER A 1 208 ? 21.250 -11.932 0.525 1.00 33.84 208 SER A CA 1
ATOM 1538 C C . SER A 1 208 ? 19.928 -12.030 1.326 1.00 33.84 208 SER A C 1
ATOM 1540 O O . SER A 1 208 ? 19.868 -12.795 2.290 1.00 33.84 208 SER A O 1
ATOM 1542 N N . SER A 1 209 ? 18.827 -11.365 0.953 1.00 33.06 209 SER A N 1
ATOM 1543 C CA . SER A 1 209 ? 17.513 -11.719 1.525 1.00 33.06 209 SER A CA 1
ATOM 1544 C C . SER A 1 209 ? 16.350 -11.353 0.608 1.00 33.06 209 SER A C 1
ATOM 1546 O O . SER A 1 209 ? 15.924 -10.208 0.552 1.00 33.06 209 SER A O 1
ATOM 1548 N N . ALA A 1 210 ? 15.846 -12.375 -0.085 1.00 37.38 210 ALA A N 1
ATOM 1549 C CA . ALA A 1 210 ? 14.598 -12.416 -0.839 1.00 37.38 210 ALA A CA 1
ATOM 1550 C C . ALA A 1 210 ? 13.493 -11.529 -0.258 1.00 37.38 210 ALA A C 1
ATOM 1552 O O . ALA A 1 210 ? 13.251 -11.638 0.940 1.00 37.38 210 ALA A O 1
ATOM 1553 N N . VAL A 1 211 ? 12.799 -10.779 -1.126 1.00 38.81 211 VAL A N 1
ATOM 1554 C CA . VAL A 1 211 ? 11.547 -10.042 -0.876 1.00 38.81 211 VAL A CA 1
ATOM 1555 C C . VAL A 1 211 ? 11.485 -9.473 0.551 1.00 38.81 211 VAL A C 1
ATOM 1557 O O . VAL A 1 211 ? 11.127 -10.169 1.505 1.00 38.81 211 VAL A O 1
ATOM 1560 N N . ASP A 1 212 ? 11.816 -8.198 0.727 1.00 44.03 212 ASP A N 1
ATOM 1561 C CA . ASP A 1 212 ? 11.679 -7.516 2.019 1.00 44.03 212 ASP A CA 1
ATOM 1562 C C . ASP A 1 212 ? 10.175 -7.275 2.299 1.00 44.03 212 ASP A C 1
ATOM 1564 O O . ASP A 1 212 ? 9.621 -6.194 2.125 1.00 44.03 212 ASP A O 1
ATOM 1568 N N . ILE A 1 213 ? 9.454 -8.346 2.653 1.00 44.12 213 ILE A N 1
ATOM 1569 C CA . ILE A 1 213 ? 7.978 -8.391 2.732 1.00 44.12 213 ILE A CA 1
ATOM 1570 C C . ILE A 1 213 ? 7.427 -7.622 3.928 1.00 44.12 213 ILE A C 1
ATOM 1572 O O . ILE A 1 213 ? 6.225 -7.405 4.024 1.00 44.12 213 ILE A O 1
ATOM 1576 N N . CYS A 1 214 ? 8.284 -7.175 4.834 1.00 41.81 214 CYS A N 1
ATOM 1577 C CA . CYS A 1 214 ? 7.884 -6.335 5.943 1.00 41.81 214 CYS A CA 1
ATOM 1578 C C . CYS A 1 214 ? 9.090 -5.522 6.406 1.00 41.81 214 CYS A C 1
ATOM 1580 O O . CYS A 1 214 ? 9.819 -5.957 7.295 1.00 41.81 214 CYS A O 1
ATOM 1582 N N . ARG A 1 215 ? 9.223 -4.275 5.944 1.00 44.19 215 ARG A N 1
ATOM 1583 C CA . ARG A 1 215 ? 9.770 -3.230 6.824 1.00 44.19 215 ARG A CA 1
ATOM 1584 C C . ARG A 1 215 ? 8.710 -2.897 7.876 1.00 44.19 215 ARG A C 1
ATOM 1586 O O . ARG A 1 215 ? 8.139 -1.818 7.892 1.00 44.19 215 ARG A O 1
ATOM 1593 N N . ALA A 1 216 ? 8.363 -3.863 8.722 1.00 35.06 216 ALA A N 1
ATOM 1594 C CA . ALA A 1 216 ? 7.697 -3.598 9.986 1.00 35.06 216 ALA A CA 1
ATOM 1595 C C . ALA A 1 216 ? 8.831 -3.486 10.997 1.00 35.06 216 ALA A C 1
ATOM 1597 O O . ALA A 1 216 ? 9.571 -4.452 11.173 1.00 35.06 216 ALA A O 1
ATOM 1598 N N . ASN A 1 217 ? 9.020 -2.317 11.610 1.00 33.66 217 ASN A N 1
ATOM 1599 C CA . ASN A 1 217 ? 9.949 -2.188 12.725 1.00 33.66 217 ASN A CA 1
ATOM 1600 C C . ASN A 1 217 ? 9.548 -3.193 13.817 1.00 33.66 217 ASN A C 1
ATOM 1602 O O . ASN A 1 217 ? 8.697 -2.907 14.653 1.00 33.66 217 ASN A O 1
ATOM 1606 N N . LEU A 1 218 ? 10.177 -4.369 13.833 1.00 27.23 218 LEU A N 1
ATOM 1607 C CA . LEU A 1 218 ? 10.361 -5.132 15.055 1.00 27.23 218 LEU A CA 1
ATOM 1608 C C . LEU A 1 218 ? 11.381 -4.335 15.864 1.00 27.23 218 LEU A C 1
ATOM 1610 O O . LEU A 1 218 ? 12.586 -4.551 15.759 1.00 27.23 218 LEU A O 1
ATOM 1614 N N . VAL A 1 219 ? 10.884 -3.349 16.609 1.00 25.45 219 VAL A N 1
ATOM 1615 C CA . VAL A 1 219 ? 11.630 -2.771 17.723 1.00 25.45 219 VAL A CA 1
ATOM 1616 C C . VAL A 1 219 ? 11.986 -3.949 18.634 1.00 25.45 219 VAL A C 1
ATOM 1618 O O . VAL A 1 219 ? 11.091 -4.585 19.192 1.00 25.45 219 VAL A O 1
ATOM 1621 N N . GLN A 1 220 ? 13.274 -4.297 18.678 1.00 26.52 220 GLN A N 1
ATOM 1622 C CA . GLN A 1 220 ? 13.833 -5.201 19.685 1.00 26.52 220 GLN A CA 1
ATOM 1623 C C . GLN A 1 220 ? 13.838 -4.525 21.055 1.00 26.52 220 GLN A C 1
ATOM 1625 O O . GLN A 1 220 ? 14.119 -3.305 21.106 1.00 26.52 220 GLN A O 1
#

Radius of gyration: 16.69 Å; chains: 1; bounding box: 48×48×41 Å